Protein AF-A0AAJ6QPL1-F1 (afdb_monomer_lite)

Foldseek 3Di:
DVVQLVLQLLLQVLVVLVVCVVVDPDPVRSVVVDDPVSSVVSSVRSVVPPDVLQVVVVCVVVVVDDPDDDDDRCVVVSDDPVSVVSCVVVVVPDVVVVVVVVVVVVPPDDDDDDDDDDDDDDDDDDDDPDDDDDDDDDLVVQLVVLVVVLVCLVPDPPDDPVNSVVSVVVSVVSVVVSVVVVVVVPDDPDPVVVVVVVPD

Organism: NCBI:txid34638

InterPro domains:
  IPR004875 DDE superfamily endonuclease domain [PF03184] (2-59)

pLDDT: mean 71.49, std 17.7, range [32.75, 95.81]

Sequence (200 aa):
MIQAFKVQYRDLMLRWLVSKMDDCRSASELANTINVLEAIRWVIHAWDKVPEQTIACCFRKCGIIGTDGGERDPTEDVFSDDLLHLCARTGVADPCFMEDVERFRSASADEPCPQSADITVDEEEDAYVENPPREPPSASEALDAVETLKLFALTSSALFSGARGALLDYEKQIQDFVIQEMLRAKRQSTLNSFFCRAQR

Radius of gyration: 24.99 Å; chains: 1; bounding box: 68×57×51 Å

Secondary structure (DSSP, 8-state):
-HHHHHHHHHHHHHHHHHHHHTT-SSHHHHHHH--HHHHHHHHHHHHHTS-HHHHHHHHHHTTSS---S----GGGGG--HHHHHHHHHTT---THHHHHHHHHHTT-S----------PPPP-------PPPPPPPPHHHHHHHHHHHHHHHHH-TTS-HHHHHHHHHHHHHHHHHHHHHHHHHTS---HHHHHGGGG-

Structure (mmCIF, N/CA/C/O backbone):
data_AF-A0AAJ6QPL1-F1
#
_entry.id   AF-A0AAJ6QPL1-F1
#
loop_
_atom_site.group_PDB
_atom_site.id
_atom_site.type_symbol
_atom_site.label_atom_id
_atom_site.label_alt_id
_atom_site.label_comp_id
_atom_site.label_asym_id
_atom_site.label_entity_id
_atom_site.label_seq_id
_atom_site.pdbx_PDB_ins_code
_atom_site.Cartn_x
_atom_site.Cartn_y
_atom_site.Cartn_z
_atom_site.occupancy
_atom_site.B_iso_or_equiv
_atom_site.auth_seq_id
_atom_site.auth_comp_id
_atom_site.auth_asym_id
_atom_site.auth_atom_id
_atom_site.pdbx_PDB_model_num
ATOM 1 N N . MET A 1 1 ? -0.158 -12.588 -8.454 1.00 77.62 1 MET A N 1
ATOM 2 C CA . MET A 1 1 ? -0.950 -13.206 -7.371 1.00 77.62 1 MET A CA 1
ATOM 3 C C . MET A 1 1 ? -0.790 -12.438 -6.066 1.00 77.62 1 MET A C 1
ATOM 5 O O . MET A 1 1 ? -1.726 -11.741 -5.710 1.00 77.62 1 MET A O 1
ATOM 9 N N . ILE A 1 2 ? 0.367 -12.481 -5.388 1.00 81.62 2 ILE A N 1
ATOM 10 C CA . ILE A 1 2 ? 0.546 -11.822 -4.073 1.00 81.62 2 ILE A CA 1
ATOM 11 C C . ILE A 1 2 ? 0.234 -10.317 -4.128 1.00 81.62 2 ILE A C 1
ATOM 13 O O . ILE A 1 2 ? -0.437 -9.796 -3.244 1.00 81.62 2 ILE A O 1
ATOM 17 N N . GLN A 1 3 ? 0.681 -9.618 -5.173 1.00 77.50 3 GLN A N 1
ATOM 18 C CA . GLN A 1 3 ? 0.406 -8.186 -5.329 1.00 77.50 3 GLN A CA 1
ATOM 19 C C . GLN A 1 3 ? -1.077 -7.894 -5.578 1.00 77.50 3 GLN A C 1
ATOM 21 O O . GLN A 1 3 ? -1.643 -7.067 -4.873 1.00 77.50 3 GLN A O 1
ATOM 26 N N . ALA A 1 4 ? -1.727 -8.616 -6.497 1.00 81.69 4 ALA A N 1
ATOM 27 C CA . ALA A 1 4 ? -3.165 -8.470 -6.742 1.00 81.69 4 ALA A CA 1
ATOM 28 C C . ALA A 1 4 ? -3.986 -8.688 -5.461 1.00 81.69 4 ALA A C 1
ATOM 30 O O . ALA A 1 4 ? -4.853 -7.884 -5.141 1.00 81.69 4 ALA A O 1
ATOM 31 N N . PHE A 1 5 ? -3.639 -9.706 -4.668 1.00 88.00 5 PHE A N 1
ATOM 32 C CA . PHE A 1 5 ? -4.241 -9.923 -3.354 1.00 88.00 5 PHE A CA 1
ATOM 33 C C . PHE A 1 5 ? -4.022 -8.733 -2.405 1.00 88.00 5 PHE A C 1
ATOM 35 O O . PHE A 1 5 ? -4.977 -8.226 -1.819 1.00 88.00 5 PHE A O 1
ATOM 42 N N . LYS A 1 6 ? -2.774 -8.252 -2.267 1.00 85.44 6 LYS A N 1
ATOM 43 C CA . LYS A 1 6 ? -2.437 -7.103 -1.407 1.00 85.44 6 LYS A CA 1
ATOM 44 C C . LYS A 1 6 ? -3.225 -5.848 -1.792 1.00 85.44 6 LYS A C 1
ATOM 46 O O . LYS A 1 6 ? -3.664 -5.121 -0.904 1.00 85.44 6 LYS A O 1
ATOM 51 N N . VAL A 1 7 ? -3.386 -5.594 -3.091 1.00 85.19 7 VAL A N 1
ATOM 52 C CA . VAL A 1 7 ? -4.153 -4.457 -3.621 1.00 85.19 7 VAL A CA 1
ATOM 53 C C . VAL A 1 7 ? -5.619 -4.570 -3.204 1.00 85.19 7 VAL A C 1
ATOM 55 O O . VAL A 1 7 ? -6.135 -3.651 -2.574 1.00 85.19 7 VAL A O 1
ATOM 58 N N . GLN A 1 8 ? -6.255 -5.720 -3.449 1.00 87.06 8 GLN A N 1
ATOM 59 C CA . GLN A 1 8 ? -7.659 -5.946 -3.084 1.00 87.06 8 GLN A CA 1
ATOM 60 C C . GLN A 1 8 ? -7.896 -5.861 -1.569 1.00 87.06 8 GLN A C 1
ATOM 62 O O . GLN A 1 8 ? -8.870 -5.261 -1.118 1.00 87.06 8 GLN A O 1
ATOM 67 N N . TYR A 1 9 ? -6.983 -6.410 -0.765 1.00 91.69 9 TYR A N 1
ATOM 68 C CA . TYR A 1 9 ? -7.060 -6.334 0.694 1.00 91.69 9 TYR A CA 1
ATOM 69 C C . TYR A 1 9 ? -6.998 -4.887 1.195 1.00 91.69 9 TYR A C 1
ATOM 71 O O . TYR A 1 9 ? -7.812 -4.469 2.019 1.00 91.69 9 TYR A O 1
ATOM 79 N N . ARG A 1 10 ? -6.040 -4.106 0.685 1.00 86.75 10 ARG A N 1
ATOM 80 C CA . ARG A 1 10 ? -5.861 -2.703 1.081 1.00 86.75 10 ARG A CA 1
ATOM 81 C C . ARG A 1 10 ? -7.042 -1.844 0.659 1.00 86.75 10 ARG A C 1
ATOM 83 O O . ARG A 1 10 ? -7.489 -1.024 1.449 1.00 86.75 10 ARG A O 1
ATOM 90 N N . ASP A 1 11 ? -7.569 -2.066 -0.536 1.00 87.06 11 ASP A N 1
ATOM 91 C CA . ASP A 1 11 ? -8.760 -1.385 -1.032 1.00 87.06 11 ASP A CA 1
ATOM 92 C C . ASP A 1 11 ? -9.972 -1.600 -0.104 1.00 87.06 11 ASP A C 1
ATOM 94 O O . ASP A 1 11 ? -10.643 -0.647 0.295 1.00 87.06 11 ASP A O 1
ATOM 98 N N . LEU A 1 12 ? -10.206 -2.837 0.347 1.00 91.19 12 LEU A N 1
ATOM 99 C CA . LEU A 1 12 ? -11.253 -3.146 1.330 1.00 91.19 12 LEU A CA 1
ATOM 100 C C . LEU A 1 12 ? -11.012 -2.459 2.681 1.00 91.19 12 LEU A C 1
ATOM 102 O O . LEU A 1 12 ? -11.921 -1.822 3.216 1.00 91.19 12 LEU A O 1
ATOM 106 N N . MET A 1 13 ? -9.789 -2.551 3.204 1.00 91.12 13 MET A N 1
ATOM 107 C CA . MET A 1 13 ? -9.403 -1.933 4.474 1.00 91.12 13 MET A CA 1
ATOM 108 C C . MET A 1 13 ? -9.583 -0.412 4.442 1.00 91.12 13 MET A C 1
ATOM 110 O O . MET A 1 13 ? -10.145 0.164 5.369 1.00 91.12 13 MET A O 1
ATOM 114 N N . LEU A 1 14 ? -9.130 0.250 3.378 1.00 88.81 14 LEU A N 1
ATOM 115 C CA . LEU A 1 14 ? -9.207 1.701 3.246 1.00 88.81 14 LEU A CA 1
ATOM 116 C C . LEU A 1 14 ? -10.650 2.181 3.079 1.00 88.81 14 LEU A C 1
ATOM 118 O O . LEU A 1 14 ? -11.028 3.184 3.682 1.00 88.81 14 LEU A O 1
ATOM 122 N N . ARG A 1 15 ? -11.490 1.461 2.320 1.00 89.44 15 ARG A N 1
ATOM 123 C CA . ARG A 1 15 ? -12.916 1.811 2.207 1.00 89.44 15 ARG A CA 1
ATOM 124 C C . ARG A 1 15 ? -13.621 1.682 3.550 1.00 89.44 15 ARG A C 1
ATOM 126 O O . ARG A 1 15 ? -14.420 2.544 3.908 1.00 89.44 15 ARG A O 1
ATOM 133 N N . TRP A 1 16 ? -13.299 0.633 4.302 1.00 90.94 16 TRP A N 1
ATOM 134 C CA . TRP A 1 16 ? -13.807 0.452 5.654 1.00 90.94 16 TRP A CA 1
ATOM 135 C C . TRP A 1 16 ? -13.347 1.580 6.584 1.00 90.94 16 TRP A C 1
ATOM 137 O O . TRP A 1 16 ? -14.169 2.163 7.288 1.00 90.94 16 TRP A O 1
ATOM 147 N N . LEU A 1 17 ? -12.062 1.947 6.520 1.00 88.88 17 LEU A N 1
ATOM 148 C CA . LEU A 1 17 ? -11.482 3.031 7.311 1.00 88.88 17 LEU A CA 1
ATOM 149 C C . LEU A 1 17 ? -12.215 4.350 7.046 1.00 88.88 17 LEU A C 1
ATOM 151 O O . LEU A 1 17 ? -12.639 5.018 7.983 1.00 88.88 17 LEU A O 1
ATOM 155 N N . VAL A 1 18 ? -12.430 4.689 5.771 1.00 87.94 18 VAL A N 1
ATOM 156 C CA . VAL A 1 18 ? -13.167 5.896 5.372 1.00 87.94 18 VAL A CA 1
ATOM 157 C C . VAL A 1 18 ? -14.619 5.847 5.839 1.00 87.94 18 VAL A C 1
ATOM 159 O O . VAL A 1 18 ? -15.114 6.849 6.340 1.00 87.94 18 VAL A O 1
ATOM 162 N N . SER A 1 19 ? -15.286 4.694 5.750 1.00 89.31 19 SER A N 1
ATOM 163 C CA . SER A 1 19 ? -16.662 4.532 6.241 1.00 89.31 19 SER A CA 1
ATOM 164 C C . SER A 1 19 ? -16.794 4.683 7.759 1.00 89.31 19 SER A C 1
ATOM 166 O O . SER A 1 19 ? -17.899 4.922 8.238 1.00 89.31 19 SER A O 1
ATOM 168 N N . LYS A 1 20 ? -15.712 4.479 8.515 1.00 87.44 20 LYS A N 1
ATOM 169 C CA . LYS A 1 20 ? -15.688 4.541 9.984 1.00 87.44 20 LYS A CA 1
ATOM 170 C C . LYS A 1 20 ? -15.066 5.825 10.526 1.00 87.44 20 LYS A C 1
ATOM 172 O O . LYS A 1 20 ? -15.141 6.082 11.725 1.00 87.44 20 LYS A O 1
ATOM 177 N N . MET A 1 21 ? -14.476 6.631 9.649 1.00 87.25 21 MET A N 1
ATOM 178 C CA . MET A 1 21 ? -13.794 7.868 10.006 1.00 87.25 21 MET A CA 1
ATOM 179 C C . MET A 1 21 ? -14.748 8.901 10.613 1.00 87.25 21 MET A C 1
ATOM 181 O O . MET A 1 21 ? -14.371 9.563 11.573 1.00 87.25 21 MET A O 1
ATOM 185 N N . ASP A 1 22 ? -15.986 8.977 10.119 1.00 87.56 22 ASP A N 1
ATOM 186 C CA . ASP A 1 22 ? -17.004 9.907 10.633 1.00 87.56 22 ASP A CA 1
ATOM 187 C C . ASP A 1 22 ? -17.508 9.527 12.042 1.00 87.56 22 ASP A C 1
ATOM 189 O O . ASP A 1 22 ? -17.988 10.383 12.785 1.00 87.56 22 ASP A O 1
ATOM 193 N N . ASP A 1 23 ? -17.361 8.255 12.433 1.00 87.38 23 ASP A N 1
ATOM 194 C CA . ASP A 1 23 ? -17.806 7.726 13.729 1.00 87.38 23 ASP A CA 1
ATOM 195 C C . ASP A 1 23 ? -16.758 7.925 14.848 1.00 87.38 23 ASP A C 1
ATOM 197 O O . ASP A 1 23 ? -17.069 7.736 16.026 1.00 87.38 23 ASP A O 1
ATOM 201 N N . CYS A 1 24 ? -15.514 8.281 14.506 1.00 86.94 24 CYS A N 1
ATOM 202 C CA . CYS A 1 24 ? -14.381 8.321 15.437 1.00 86.94 24 CYS A CA 1
ATOM 203 C C . CYS A 1 24 ? -13.857 9.748 15.637 1.00 86.94 24 CYS A C 1
ATOM 205 O O . CYS A 1 24 ? -13.781 10.542 14.705 1.00 86.94 24 CYS A O 1
ATOM 207 N N . ARG A 1 25 ? -13.411 10.081 16.854 1.00 85.12 25 ARG A N 1
ATOM 208 C CA . ARG A 1 25 ? -12.881 11.423 17.166 1.00 85.12 25 ARG A CA 1
ATOM 209 C C . ARG A 1 25 ? -11.394 11.564 16.860 1.00 85.12 25 ARG A C 1
ATOM 211 O O . ARG A 1 25 ? -10.876 12.677 16.824 1.00 85.12 25 ARG A O 1
ATOM 218 N N . SER A 1 26 ? -10.687 10.446 16.692 1.00 85.62 26 SER A N 1
ATOM 219 C CA . SER A 1 26 ? -9.251 10.427 16.414 1.00 85.62 26 SER A CA 1
ATOM 220 C C . SER A 1 26 ? -8.832 9.215 15.584 1.00 85.62 26 SER A C 1
ATOM 222 O O . SER A 1 26 ? -9.471 8.164 15.622 1.00 85.62 26 SER A O 1
ATOM 224 N N . ALA A 1 27 ? -7.696 9.333 14.891 1.00 82.31 27 ALA A N 1
ATOM 225 C C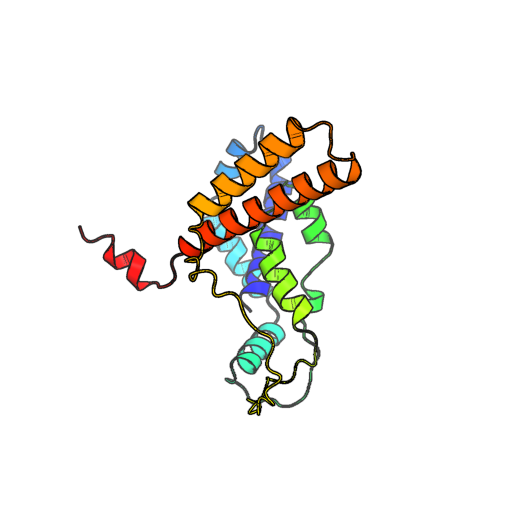A . ALA A 1 27 ? -7.104 8.228 14.135 1.00 82.31 27 ALA A CA 1
ATOM 226 C C . ALA A 1 27 ? -6.705 7.036 15.028 1.00 82.31 27 ALA A C 1
ATOM 228 O O . ALA A 1 27 ? -6.787 5.891 14.597 1.00 82.31 27 ALA A O 1
ATOM 229 N N . SER A 1 28 ? -6.305 7.294 16.280 1.00 84.94 28 SER A N 1
ATOM 230 C CA . SER A 1 28 ? -5.970 6.244 17.254 1.00 84.94 28 SER A CA 1
ATOM 231 C C . SER A 1 28 ? -7.205 5.435 17.658 1.00 84.94 28 SER A C 1
ATOM 233 O O . SER A 1 28 ? -7.174 4.207 17.671 1.00 84.94 28 SER A O 1
ATOM 235 N N . GLU A 1 29 ? -8.322 6.116 17.925 1.00 86.25 29 GLU A N 1
ATOM 236 C CA . GLU A 1 29 ? -9.607 5.467 18.204 1.00 86.25 29 GLU A CA 1
ATOM 237 C C . GLU A 1 29 ? -10.049 4.600 17.022 1.00 86.25 29 GLU A C 1
ATOM 239 O O . GLU A 1 29 ? -10.346 3.424 17.210 1.00 86.25 29 GLU A O 1
ATOM 244 N N . LEU A 1 30 ? -9.965 5.138 15.801 1.00 86.69 30 LEU A N 1
ATOM 245 C CA . LEU A 1 30 ? -10.277 4.412 14.573 1.00 86.69 30 LEU A CA 1
ATOM 246 C C . LEU A 1 30 ? -9.387 3.174 14.382 1.00 86.69 30 LEU A C 1
ATOM 248 O O . LEU A 1 30 ? -9.897 2.091 14.105 1.00 86.69 30 LEU A O 1
ATOM 252 N N . ALA A 1 31 ? -8.074 3.284 14.591 1.00 83.19 31 ALA A N 1
ATOM 253 C CA . ALA A 1 31 ? -7.163 2.143 14.486 1.00 83.19 31 ALA A CA 1
ATOM 254 C C . ALA A 1 31 ? -7.514 1.019 15.479 1.00 83.19 31 ALA A C 1
ATOM 256 O O . ALA A 1 31 ? -7.454 -0.157 15.124 1.00 83.19 31 ALA A O 1
ATOM 257 N N . ASN A 1 32 ? -7.956 1.371 16.689 1.00 85.81 32 ASN A N 1
ATOM 258 C CA . ASN A 1 32 ? -8.363 0.406 17.714 1.00 85.81 32 ASN A CA 1
ATOM 259 C C . ASN A 1 32 ? -9.704 -0.287 17.414 1.00 85.81 32 ASN A C 1
ATOM 261 O O . ASN A 1 32 ? -10.015 -1.303 18.034 1.00 85.81 32 ASN A O 1
ATOM 265 N N . THR A 1 33 ? -10.502 0.229 16.473 1.00 87.81 33 THR A N 1
ATOM 266 C CA . THR A 1 33 ? -11.743 -0.439 16.041 1.00 87.81 33 THR A CA 1
ATOM 267 C C . THR A 1 33 ? -11.496 -1.606 15.084 1.00 87.81 33 THR A C 1
ATOM 269 O O . THR A 1 33 ? -12.361 -2.476 14.941 1.00 87.81 33 THR A O 1
ATOM 272 N N . ILE A 1 34 ? -10.317 -1.662 14.452 1.00 88.75 34 ILE A N 1
ATOM 273 C CA . ILE A 1 34 ? -9.935 -2.768 13.575 1.00 88.75 34 ILE A CA 1
ATOM 274 C C . ILE A 1 34 ? -9.683 -4.001 14.438 1.00 88.75 34 ILE A C 1
ATOM 276 O O . ILE A 1 34 ? -8.781 -4.034 15.272 1.00 88.75 34 ILE A O 1
ATOM 280 N N . ASN A 1 35 ? -10.473 -5.044 14.209 1.00 91.19 35 ASN A N 1
ATOM 281 C CA . ASN A 1 35 ? -10.335 -6.316 14.904 1.00 91.19 35 ASN A CA 1
ATOM 282 C C . ASN A 1 35 ? -9.922 -7.436 13.935 1.00 91.19 35 ASN A C 1
ATOM 284 O O . ASN A 1 35 ? -10.007 -7.308 12.712 1.00 91.19 35 ASN A O 1
ATOM 288 N N . VAL A 1 36 ? -9.483 -8.565 14.497 1.00 93.38 36 VAL A N 1
ATOM 289 C CA . VAL A 1 36 ? -9.014 -9.725 13.719 1.00 93.38 36 VAL A CA 1
ATOM 290 C C . VAL A 1 36 ? -10.118 -10.304 12.827 1.00 93.38 36 VAL A C 1
ATOM 292 O O . VAL A 1 36 ? -9.830 -10.780 11.732 1.00 93.38 36 VAL A O 1
ATOM 295 N N . LEU A 1 37 ? -11.383 -10.244 13.256 1.00 93.88 37 LEU A N 1
ATOM 296 C CA . LEU A 1 37 ? -12.509 -10.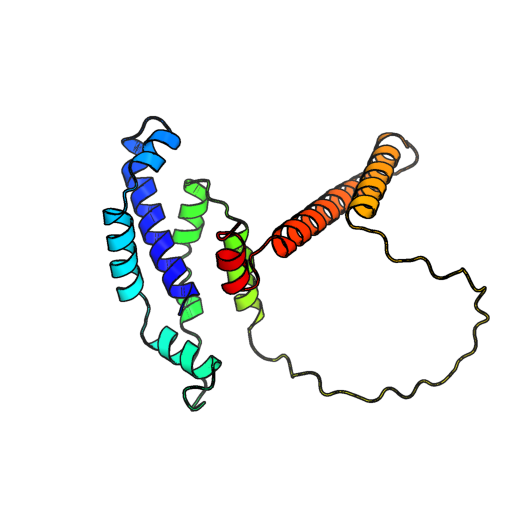740 12.465 1.00 93.88 37 LEU A CA 1
ATOM 297 C C . LEU A 1 37 ? -12.691 -9.924 11.176 1.00 93.88 37 LEU A C 1
ATOM 299 O O . LEU A 1 37 ? -12.878 -10.516 10.115 1.00 93.88 37 LEU A O 1
ATOM 303 N N . GLU A 1 38 ? -12.590 -8.597 11.247 1.00 92.06 38 GLU A N 1
ATOM 304 C CA . GLU A 1 38 ? -12.620 -7.724 10.067 1.00 92.06 38 GLU A CA 1
ATOM 305 C C . GLU A 1 38 ? -11.442 -8.016 9.133 1.00 92.06 38 GLU A C 1
ATOM 307 O O . GLU A 1 38 ? -11.645 -8.210 7.935 1.00 92.06 38 GLU A O 1
ATOM 312 N N . ALA A 1 39 ? -10.233 -8.182 9.677 1.00 92.56 39 ALA A N 1
ATOM 313 C CA . ALA A 1 39 ? -9.066 -8.547 8.877 1.00 92.56 39 ALA A CA 1
ATOM 314 C C . ALA A 1 39 ? -9.254 -9.889 8.143 1.00 92.56 39 ALA A C 1
ATOM 316 O O . ALA A 1 39 ? -8.991 -9.979 6.945 1.00 92.56 39 ALA A O 1
ATOM 317 N N . ILE A 1 40 ? -9.769 -10.925 8.819 1.00 95.81 40 ILE A N 1
ATOM 318 C CA . ILE A 1 40 ? -10.064 -12.229 8.197 1.00 95.81 40 ILE A CA 1
ATOM 319 C C . ILE A 1 40 ? -11.122 -12.082 7.098 1.00 95.81 40 ILE A C 1
ATOM 321 O O . ILE A 1 40 ? -10.972 -12.655 6.018 1.00 95.81 40 ILE A O 1
ATOM 325 N N . ARG A 1 41 ? -12.177 -11.294 7.340 1.00 94.88 41 ARG A N 1
ATOM 326 C CA . ARG A 1 41 ? -13.198 -11.014 6.322 1.00 94.88 41 ARG A CA 1
ATOM 327 C C . ARG A 1 41 ? -12.573 -10.367 5.092 1.00 94.88 41 ARG A C 1
ATOM 329 O O . ARG A 1 41 ? -12.871 -10.808 3.984 1.00 94.88 41 ARG A O 1
ATOM 336 N N . TRP A 1 42 ? -11.683 -9.390 5.263 1.00 95.19 42 TRP A N 1
ATOM 337 C CA . TRP A 1 42 ? -10.981 -8.765 4.142 1.00 95.19 42 TRP A CA 1
ATOM 338 C C . TRP A 1 42 ? -10.078 -9.744 3.400 1.00 95.19 42 TRP A C 1
ATOM 340 O O . TRP A 1 42 ? -10.042 -9.685 2.180 1.00 95.19 42 TRP A O 1
ATOM 350 N N . VAL A 1 43 ? -9.397 -10.668 4.088 1.00 94.81 43 VAL A N 1
ATOM 351 C CA . VAL A 1 43 ? -8.597 -11.719 3.430 1.00 94.81 43 VAL A CA 1
ATOM 352 C C . VAL A 1 43 ? -9.466 -12.562 2.500 1.00 94.81 43 VAL A C 1
ATOM 354 O O . VAL A 1 43 ? -9.108 -12.736 1.338 1.00 94.81 43 VAL A O 1
ATOM 357 N N . ILE A 1 44 ? -10.613 -13.045 2.983 1.00 95.56 44 ILE A N 1
ATOM 358 C CA . ILE A 1 44 ? -11.526 -13.877 2.185 1.00 95.56 44 ILE A CA 1
ATOM 359 C C . ILE A 1 44 ? -12.021 -13.095 0.962 1.00 95.56 44 ILE A C 1
ATOM 361 O O . ILE A 1 44 ? -11.852 -13.536 -0.169 1.00 95.56 44 ILE A O 1
ATOM 365 N N . HIS A 1 45 ? -12.538 -11.882 1.177 1.00 93.94 45 HIS A N 1
ATOM 366 C CA . HIS A 1 45 ? -13.077 -11.059 0.092 1.00 93.94 45 HIS A CA 1
ATOM 367 C C . HIS A 1 45 ? -12.001 -10.601 -0.899 1.00 93.94 45 HIS A C 1
ATOM 369 O O . HIS A 1 45 ? -12.277 -10.455 -2.087 1.00 93.94 45 HIS A O 1
ATOM 375 N N . ALA A 1 46 ? -10.781 -10.339 -0.430 1.00 93.00 46 ALA A N 1
ATOM 376 C CA . ALA A 1 46 ? -9.668 -9.979 -1.294 1.00 93.00 46 ALA A CA 1
ATOM 377 C C . ALA A 1 46 ? -9.249 -11.157 -2.170 1.00 93.00 46 ALA A C 1
ATOM 379 O O . ALA A 1 46 ? -8.956 -10.951 -3.344 1.00 93.00 46 ALA A O 1
ATOM 380 N N . TRP A 1 47 ? -9.239 -12.371 -1.612 1.00 93.00 47 TRP A N 1
ATOM 381 C CA . TRP A 1 47 ? -8.906 -13.589 -2.342 1.00 93.00 47 TRP A CA 1
ATOM 382 C C . TRP A 1 47 ? -9.919 -13.887 -3.449 1.00 93.00 47 TRP A C 1
ATOM 384 O O . TRP A 1 47 ? -9.508 -14.108 -4.584 1.00 93.00 47 TRP A O 1
ATOM 394 N N . ASP A 1 48 ? -11.219 -13.776 -3.159 1.00 93.06 48 ASP A N 1
ATOM 395 C CA . ASP A 1 48 ? -12.290 -13.982 -4.149 1.00 93.06 48 ASP A CA 1
ATOM 396 C C . ASP A 1 48 ? -12.226 -12.985 -5.318 1.00 93.06 48 ASP A C 1
ATOM 398 O O . ASP A 1 48 ? -12.701 -13.262 -6.418 1.00 93.06 48 ASP A O 1
ATOM 402 N N . LYS A 1 49 ? -11.620 -11.813 -5.097 1.00 87.31 49 LYS A N 1
ATOM 403 C CA . LYS A 1 49 ? -11.413 -10.787 -6.126 1.00 87.31 49 LYS A CA 1
ATOM 404 C C . LYS A 1 49 ? -10.130 -10.963 -6.937 1.00 87.31 49 LYS A C 1
ATOM 406 O O . LYS A 1 49 ? -9.916 -10.198 -7.877 1.00 87.31 49 LYS A O 1
ATOM 411 N N . VAL A 1 50 ? -9.253 -11.911 -6.597 1.00 87.06 50 VAL A N 1
ATOM 412 C CA . VAL A 1 50 ? -8.058 -12.187 -7.405 1.00 87.06 50 VAL A CA 1
ATOM 413 C C . VAL A 1 50 ? -8.484 -12.987 -8.639 1.00 87.06 50 VAL A C 1
ATOM 415 O O . VAL A 1 50 ? -8.938 -14.120 -8.490 1.00 87.06 50 VAL A O 1
ATOM 418 N N . PRO A 1 51 ? -8.315 -12.460 -9.865 1.00 83.88 51 PRO A N 1
ATOM 419 C CA . PRO A 1 51 ? -8.745 -13.181 -11.053 1.00 83.88 51 PRO A CA 1
ATOM 420 C C . PRO A 1 51 ? -7.860 -14.407 -11.293 1.00 83.88 51 PRO A C 1
ATOM 422 O O . PRO A 1 51 ? -6.636 -14.353 -11.138 1.00 83.88 51 PRO A O 1
ATOM 425 N N . GLU A 1 52 ? -8.469 -15.503 -11.747 1.00 85.44 52 GLU A N 1
ATOM 426 C CA . GLU A 1 52 ? -7.772 -16.763 -12.045 1.00 85.44 52 GLU A CA 1
ATOM 427 C C . GLU A 1 52 ? -6.634 -16.569 -13.058 1.00 85.44 52 GLU A C 1
ATOM 429 O O . GLU A 1 52 ? -5.568 -17.171 -12.939 1.00 85.44 52 GLU A O 1
ATOM 434 N N . GLN A 1 53 ? -6.795 -15.639 -14.002 1.00 80.81 53 GLN A N 1
ATOM 435 C CA . GLN A 1 53 ? -5.743 -15.279 -14.953 1.00 80.81 53 GLN A CA 1
ATOM 436 C C . GLN A 1 53 ? -4.483 -14.730 -14.262 1.00 80.81 53 GLN A C 1
ATOM 438 O O . GLN A 1 53 ? -3.372 -15.036 -14.681 1.00 80.81 53 GLN A O 1
ATOM 443 N N . THR A 1 54 ? -4.612 -13.989 -13.152 1.00 82.88 54 THR A N 1
ATOM 444 C CA . THR A 1 54 ? -3.450 -13.536 -12.362 1.00 82.88 54 THR A CA 1
ATOM 445 C C . THR A 1 54 ? -2.725 -14.706 -11.691 1.00 82.88 54 THR A C 1
ATOM 447 O O . THR A 1 54 ? -1.510 -14.652 -11.477 1.00 82.88 54 THR A O 1
ATOM 450 N N . ILE A 1 55 ? -3.457 -15.765 -11.340 1.00 83.44 55 ILE A N 1
ATOM 451 C CA . ILE A 1 55 ? -2.894 -17.000 -10.788 1.00 83.44 55 ILE A CA 1
ATOM 452 C C . ILE A 1 55 ? -2.125 -17.743 -11.884 1.00 83.44 55 ILE A C 1
ATOM 454 O O . ILE A 1 55 ? -0.951 -18.066 -11.694 1.00 83.44 55 ILE A O 1
ATOM 458 N N . ALA A 1 56 ? -2.746 -17.919 -13.052 1.00 82.81 56 ALA A N 1
ATOM 459 C CA . ALA A 1 56 ? -2.135 -18.554 -14.215 1.00 82.81 56 ALA A CA 1
ATOM 460 C C . ALA A 1 56 ? -0.879 -17.803 -14.692 1.00 82.81 56 ALA A C 1
ATOM 462 O O . ALA A 1 56 ? 0.168 -18.420 -14.883 1.00 82.81 56 ALA A O 1
ATOM 463 N N . CYS A 1 57 ? -0.935 -16.470 -14.792 1.00 80.44 57 CYS A N 1
ATOM 464 C CA . CYS A 1 57 ? 0.219 -15.634 -15.128 1.00 80.44 57 CYS A CA 1
ATOM 465 C C . CYS A 1 57 ? 1.366 -15.803 -14.128 1.00 80.44 57 CYS A C 1
ATOM 467 O O . CYS A 1 57 ? 2.522 -15.877 -14.538 1.00 80.44 57 CYS A O 1
ATOM 469 N N . CYS A 1 58 ? 1.080 -15.903 -12.826 1.00 81.38 58 CYS A N 1
ATOM 470 C CA . CYS A 1 58 ? 2.124 -16.169 -11.837 1.00 81.38 58 CYS A CA 1
ATOM 471 C C . CYS A 1 58 ? 2.749 -17.550 -12.005 1.00 81.38 58 CYS A C 1
ATOM 473 O O . CYS A 1 58 ? 3.971 -17.649 -12.009 1.00 81.38 58 CYS A O 1
ATOM 475 N N . PHE A 1 59 ? 1.943 -18.596 -12.191 1.00 84.62 59 PHE A N 1
ATOM 476 C CA . PHE A 1 59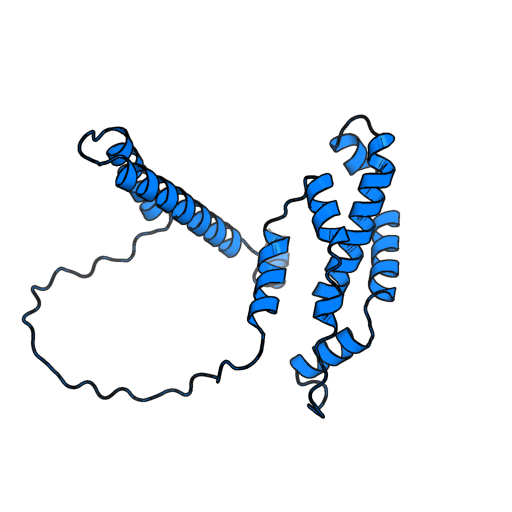 ? 2.475 -19.935 -12.439 1.00 84.62 59 PHE A CA 1
ATOM 477 C C . PHE A 1 59 ? 3.313 -19.995 -13.721 1.00 84.62 59 PHE A C 1
ATOM 479 O O . PHE A 1 59 ? 4.379 -20.608 -13.716 1.00 84.62 59 PHE A O 1
ATOM 486 N N . ARG A 1 60 ? 2.897 -19.294 -14.781 1.00 83.56 60 ARG A N 1
ATOM 487 C CA . ARG A 1 60 ? 3.662 -19.161 -16.028 1.00 83.56 60 ARG A CA 1
ATOM 488 C C . ARG A 1 60 ? 4.991 -18.433 -15.810 1.00 83.56 60 ARG A C 1
ATOM 490 O O . ARG A 1 60 ? 6.029 -18.942 -16.211 1.00 83.56 60 ARG A O 1
ATOM 497 N N . LYS A 1 61 ? 4.985 -17.285 -15.117 1.00 79.56 61 LYS A N 1
ATOM 498 C CA . LYS A 1 61 ? 6.211 -16.532 -14.772 1.00 79.56 61 LYS A CA 1
ATOM 499 C C . LYS A 1 61 ? 7.177 -17.356 -13.911 1.00 79.56 61 LYS A C 1
ATOM 501 O O . LYS A 1 61 ? 8.384 -17.189 -14.022 1.00 79.56 61 LYS A O 1
ATOM 506 N N . CYS A 1 62 ? 6.659 -18.261 -13.083 1.00 81.38 62 CYS A N 1
ATOM 507 C CA . CYS A 1 62 ? 7.464 -19.196 -12.295 1.00 81.38 62 CYS A CA 1
ATOM 508 C C . CYS A 1 62 ? 7.901 -20.455 -13.069 1.00 81.38 62 CYS A C 1
ATOM 510 O O . CYS A 1 62 ? 8.530 -21.324 -12.472 1.00 81.38 62 CYS A O 1
ATOM 512 N N . GLY A 1 63 ? 7.555 -20.590 -14.355 1.00 81.44 63 GLY A N 1
ATOM 513 C CA . GLY A 1 63 ? 7.888 -21.761 -15.174 1.00 81.44 63 GLY A CA 1
ATOM 514 C C . GLY A 1 63 ? 7.140 -23.042 -14.787 1.00 81.44 63 GLY A C 1
ATOM 515 O O . GLY A 1 63 ? 7.553 -24.130 -15.171 1.00 81.44 63 GLY A O 1
ATOM 516 N N . ILE A 1 64 ? 6.055 -22.931 -14.013 1.00 82.06 64 ILE A N 1
ATOM 517 C CA . ILE A 1 64 ? 5.250 -24.071 -13.539 1.00 82.06 64 ILE A CA 1
ATOM 518 C C . ILE A 1 64 ? 4.265 -24.539 -14.625 1.00 82.06 64 ILE A C 1
ATOM 520 O O . ILE A 1 64 ? 3.915 -25.715 -14.677 1.00 82.06 64 ILE A O 1
ATOM 524 N N . ILE A 1 65 ? 3.833 -23.633 -15.508 1.00 77.62 65 ILE A N 1
ATOM 525 C CA . ILE A 1 65 ? 2.973 -23.921 -16.667 1.00 77.62 65 ILE A CA 1
ATOM 526 C C . ILE A 1 65 ? 3.733 -23.515 -17.936 1.00 77.62 65 ILE A C 1
ATOM 528 O O . ILE A 1 65 ? 4.370 -22.460 -17.950 1.00 77.62 65 ILE A O 1
ATOM 532 N N . GLY A 1 66 ? 3.666 -24.345 -18.985 1.00 67.81 66 GLY A N 1
ATOM 533 C CA . GLY A 1 66 ? 4.281 -24.074 -20.290 1.00 67.81 66 GLY A CA 1
ATOM 534 C C . GLY A 1 66 ? 3.835 -22.735 -20.889 1.00 67.81 66 GLY A C 1
ATOM 535 O O . GLY A 1 66 ? 2.689 -22.307 -20.727 1.00 67.81 66 GLY A O 1
ATOM 536 N N . THR A 1 67 ? 4.766 -22.030 -21.531 1.00 58.25 67 THR A N 1
ATOM 537 C CA . THR A 1 67 ? 4.528 -20.730 -22.171 1.00 58.25 67 THR A CA 1
ATOM 538 C C . THR A 1 67 ? 3.867 -20.910 -23.530 1.00 58.25 67 THR A C 1
ATOM 540 O O . THR A 1 67 ? 4.522 -20.811 -24.565 1.00 58.25 67 THR A O 1
ATOM 543 N N . ASP A 1 68 ? 2.560 -21.132 -23.523 1.00 54.31 68 ASP A N 1
ATOM 544 C CA . ASP A 1 68 ? 1.773 -21.190 -24.749 1.00 54.31 68 ASP A CA 1
ATOM 545 C C . ASP A 1 68 ? 1.064 -19.840 -24.934 1.00 54.31 68 ASP A C 1
ATOM 547 O O . ASP A 1 68 ? 0.056 -19.568 -24.289 1.00 54.31 68 ASP A O 1
ATOM 551 N N . GLY A 1 69 ? 1.621 -18.987 -25.800 1.00 52.75 69 GLY A N 1
ATOM 552 C CA . GLY A 1 69 ? 0.942 -17.813 -26.366 1.00 52.75 69 GLY A CA 1
ATOM 553 C C . GLY A 1 69 ? 0.866 -16.568 -25.472 1.00 52.75 69 GLY A C 1
ATOM 554 O O . GLY A 1 69 ? 0.408 -16.605 -24.334 1.00 52.75 69 GLY A O 1
ATOM 555 N N . GLY A 1 70 ? 1.315 -15.432 -26.015 1.00 56.16 70 GLY A N 1
ATOM 556 C CA . GLY A 1 70 ? 1.280 -14.130 -25.353 1.00 56.16 70 GLY A CA 1
ATOM 557 C C . GLY A 1 70 ? -0.146 -13.626 -25.139 1.00 56.16 70 GLY A C 1
ATOM 558 O O . GLY A 1 70 ? -0.785 -13.142 -26.068 1.00 56.16 70 GLY A O 1
ATOM 559 N N . GLU A 1 71 ? -0.616 -13.697 -23.899 1.00 55.59 71 GLU A N 1
ATOM 560 C CA . GLU A 1 71 ? -1.787 -12.959 -23.432 1.00 55.59 71 GLU A CA 1
ATOM 561 C C . GLU A 1 71 ? -1.350 -11.779 -22.562 1.00 55.59 71 GLU A C 1
ATOM 563 O O . GLU A 1 71 ? -0.437 -11.883 -21.739 1.00 55.59 71 GLU A O 1
ATOM 568 N N . ARG A 1 72 ? -2.022 -10.646 -22.785 1.00 55.81 72 ARG A N 1
ATOM 569 C CA . ARG A 1 72 ? -1.855 -9.372 -22.079 1.00 55.81 72 ARG A CA 1
ATOM 570 C C . ARG A 1 72 ? -1.990 -9.574 -20.566 1.00 55.81 72 ARG A C 1
ATOM 572 O O . ARG A 1 72 ? -2.915 -10.253 -20.129 1.00 55.81 72 ARG A O 1
ATOM 579 N N . ASP A 1 73 ? -1.085 -8.988 -19.780 1.00 54.09 73 ASP A N 1
ATOM 580 C CA . ASP A 1 73 ? -1.075 -9.146 -18.321 1.00 54.09 73 ASP A CA 1
ATOM 581 C C . ASP A 1 73 ? -2.308 -8.457 -17.696 1.00 54.09 73 ASP A C 1
ATOM 583 O O . ASP A 1 73 ? -2.398 -7.227 -17.737 1.00 54.09 73 ASP A O 1
ATOM 587 N N . PRO A 1 74 ? -3.263 -9.198 -17.097 1.00 53.69 74 PRO A N 1
ATOM 588 C CA . PRO A 1 74 ? -4.477 -8.617 -16.516 1.00 53.69 74 PRO A CA 1
ATOM 589 C C . PRO A 1 74 ? -4.191 -7.724 -15.304 1.00 53.69 74 PRO A C 1
ATOM 591 O O . PRO A 1 74 ? -5.090 -7.058 -14.799 1.00 53.69 74 PRO A O 1
ATOM 594 N N . THR A 1 75 ? -2.957 -7.730 -14.785 1.00 51.53 75 THR A N 1
ATOM 595 C CA . THR A 1 75 ? -2.577 -6.923 -13.623 1.00 51.53 75 THR A CA 1
ATOM 596 C C . THR A 1 75 ? -2.559 -5.424 -13.901 1.00 51.53 75 THR A C 1
ATOM 598 O O . THR A 1 75 ? -2.614 -4.659 -12.941 1.00 51.53 75 THR A O 1
ATOM 601 N N . GLU A 1 76 ? -2.503 -4.993 -15.167 1.00 50.22 76 GLU A N 1
ATOM 602 C CA . GLU A 1 76 ? -2.592 -3.565 -15.503 1.00 50.22 76 GLU A CA 1
ATOM 603 C C . GLU A 1 76 ? -3.971 -2.972 -15.170 1.00 50.22 76 GLU A C 1
ATOM 605 O O . GLU A 1 76 ? -4.043 -1.831 -14.722 1.00 50.22 76 GLU A O 1
ATOM 610 N N . ASP A 1 77 ? -5.043 -3.767 -15.259 1.00 51.44 77 ASP A N 1
ATOM 611 C CA . ASP A 1 77 ? -6.418 -3.323 -14.974 1.00 51.44 77 ASP A CA 1
ATOM 612 C C . ASP A 1 77 ? -6.794 -3.395 -13.477 1.00 51.44 77 ASP A C 1
ATOM 614 O O . ASP A 1 77 ? -7.873 -2.963 -13.074 1.00 51.44 77 ASP A O 1
ATOM 618 N N . VAL A 1 78 ? -5.925 -3.941 -12.614 1.00 52.25 78 VAL A N 1
ATOM 619 C CA . VAL A 1 78 ? -6.216 -4.102 -11.170 1.00 52.25 78 VAL A CA 1
ATOM 620 C C . VAL A 1 78 ? -5.974 -2.803 -10.386 1.00 52.25 78 VAL A C 1
ATOM 622 O O . VAL A 1 78 ? -6.482 -2.638 -9.274 1.00 52.25 78 VAL A O 1
ATOM 625 N N . PHE A 1 79 ? -5.229 -1.857 -10.958 1.00 55.56 79 PHE A N 1
ATOM 626 C CA . PHE A 1 79 ? -4.984 -0.551 -10.355 1.00 55.56 79 PHE A CA 1
ATOM 627 C C . PHE A 1 79 ? -6.097 0.427 -10.734 1.00 55.56 79 PHE A C 1
ATOM 629 O O . PHE A 1 79 ? -5.975 1.181 -11.694 1.00 55.56 79 PHE A O 1
ATOM 636 N N . SER A 1 80 ? -7.185 0.428 -9.960 1.00 61.47 80 SER A N 1
ATOM 637 C CA . SER A 1 80 ? -8.190 1.487 -10.084 1.00 61.47 80 SER A CA 1
ATOM 638 C C . SER A 1 80 ? -7.619 2.808 -9.560 1.00 61.47 80 SER A C 1
ATOM 640 O O . SER A 1 80 ? -7.082 2.854 -8.448 1.00 61.47 80 SER A O 1
ATOM 642 N N . ASP A 1 81 ? -7.783 3.880 -10.338 1.00 65.38 81 ASP A N 1
ATOM 643 C CA . ASP A 1 81 ? -7.526 5.276 -9.943 1.00 65.38 81 ASP A CA 1
ATOM 644 C C . ASP A 1 81 ? -8.187 5.618 -8.588 1.00 65.38 81 ASP A C 1
ATOM 646 O O . ASP A 1 81 ? -7.644 6.355 -7.760 1.00 65.38 81 ASP A O 1
ATOM 650 N N . ASP A 1 82 ? -9.301 4.945 -8.283 1.00 67.81 82 ASP A N 1
ATOM 651 C CA . ASP A 1 82 ? -10.019 5.051 -7.015 1.00 67.81 82 ASP A CA 1
ATOM 652 C C . ASP A 1 82 ? -9.159 4.698 -5.796 1.00 67.81 82 ASP A C 1
ATOM 654 O O . ASP A 1 82 ? -9.285 5.335 -4.748 1.00 67.81 82 ASP A O 1
ATOM 658 N N . LEU A 1 83 ? -8.286 3.689 -5.902 1.00 70.12 83 LEU A N 1
ATOM 659 C CA . LEU A 1 83 ? -7.446 3.256 -4.783 1.00 70.12 83 LEU A CA 1
ATOM 660 C C . LEU A 1 83 ? -6.374 4.301 -4.472 1.00 70.12 83 LEU A C 1
ATOM 662 O O . LEU A 1 83 ? -6.095 4.574 -3.305 1.00 70.12 83 LEU A O 1
ATOM 666 N N . LEU A 1 84 ? -5.803 4.911 -5.512 1.00 70.94 84 LEU A N 1
ATOM 667 C CA . LEU A 1 84 ? -4.813 5.973 -5.366 1.00 70.94 84 LEU A CA 1
ATOM 668 C C . LEU A 1 84 ? -5.436 7.204 -4.694 1.00 70.94 84 LEU A C 1
ATOM 670 O O . LEU A 1 84 ? -4.874 7.751 -3.742 1.00 70.94 84 LEU A O 1
ATOM 674 N N . HIS A 1 85 ? -6.640 7.583 -5.126 1.00 76.69 85 HIS A N 1
ATOM 675 C CA . HIS A 1 85 ? -7.410 8.661 -4.513 1.00 76.69 85 HIS A CA 1
ATOM 676 C C . HIS A 1 85 ? -7.777 8.363 -3.048 1.00 76.69 85 HIS A C 1
ATOM 678 O O . HIS A 1 85 ? -7.760 9.253 -2.192 1.00 76.69 85 HIS A O 1
ATOM 684 N N . LEU A 1 86 ? -8.068 7.100 -2.728 1.00 74.75 86 LEU A N 1
ATOM 685 C CA . LEU A 1 86 ? -8.386 6.672 -1.372 1.00 74.75 86 LEU A CA 1
ATOM 686 C C . LEU A 1 86 ? -7.166 6.744 -0.444 1.00 74.75 86 LEU A C 1
ATOM 688 O O . LEU A 1 86 ? -7.280 7.306 0.642 1.00 74.75 86 LEU A O 1
ATOM 692 N N . CYS A 1 87 ? -5.997 6.275 -0.896 1.00 74.06 87 CYS A N 1
ATOM 693 C CA . CYS A 1 87 ? -4.730 6.404 -0.166 1.00 74.06 87 CYS A CA 1
ATOM 694 C C . CYS A 1 87 ? -4.396 7.871 0.153 1.00 74.06 87 CYS A C 1
ATOM 696 O O . CYS A 1 87 ? -3.974 8.184 1.270 1.00 74.06 87 CYS A O 1
ATOM 698 N N . ALA A 1 88 ? -4.627 8.777 -0.807 1.00 76.19 88 ALA A N 1
ATOM 699 C CA . ALA A 1 88 ? -4.426 10.212 -0.619 1.00 76.19 88 ALA A CA 1
ATOM 700 C C . ALA A 1 88 ? -5.372 10.792 0.447 1.00 76.19 88 ALA A C 1
ATOM 702 O O . ALA A 1 88 ? -4.937 11.537 1.323 1.00 76.19 88 ALA A O 1
ATOM 703 N N . ARG A 1 89 ? -6.655 10.406 0.424 1.00 73.00 89 ARG A N 1
ATOM 704 C CA . ARG A 1 89 ? -7.658 10.854 1.407 1.00 73.00 89 ARG A CA 1
ATOM 705 C C . ARG A 1 89 ? -7.413 10.335 2.818 1.00 73.00 89 ARG A C 1
ATOM 707 O O . ARG A 1 89 ? -7.760 11.023 3.772 1.00 73.00 89 ARG A O 1
ATOM 714 N N . THR A 1 90 ? -6.848 9.141 2.967 1.00 68.06 90 THR A N 1
ATOM 715 C CA . THR A 1 90 ? -6.566 8.554 4.284 1.00 68.06 90 THR A CA 1
ATOM 716 C C . THR A 1 90 ? -5.203 8.960 4.845 1.00 68.06 90 THR A C 1
ATOM 718 O O . THR A 1 90 ? -4.878 8.572 5.963 1.00 68.06 90 THR A O 1
ATOM 721 N N . GLY A 1 91 ? -4.382 9.700 4.087 1.00 67.00 91 GLY A N 1
ATOM 722 C CA . GLY A 1 91 ? -3.019 10.064 4.490 1.00 67.00 91 GLY A CA 1
ATOM 723 C C . GLY A 1 91 ? -2.069 8.864 4.606 1.00 67.00 91 GLY A C 1
ATOM 724 O O . GLY A 1 91 ? -1.005 8.973 5.210 1.00 67.00 91 GLY A O 1
ATOM 725 N N . VAL A 1 92 ? -2.443 7.711 4.037 1.00 65.19 92 VAL A N 1
ATOM 726 C CA . VAL A 1 92 ? -1.636 6.484 4.057 1.00 65.19 92 VAL A CA 1
ATOM 727 C C . VAL A 1 92 ? -0.755 6.487 2.810 1.00 65.19 92 VAL A C 1
ATOM 729 O O . VAL A 1 92 ? -1.011 5.781 1.838 1.00 65.19 92 VAL A O 1
ATOM 732 N N . ALA A 1 93 ? 0.276 7.331 2.819 1.00 57.09 93 ALA A N 1
ATOM 733 C CA . ALA A 1 93 ? 1.359 7.271 1.845 1.00 57.09 93 ALA A CA 1
ATOM 734 C C . ALA A 1 93 ? 2.420 6.292 2.365 1.00 57.09 93 ALA A C 1
ATOM 736 O O . ALA A 1 93 ? 3.382 6.689 3.015 1.00 57.09 93 ALA A O 1
ATOM 737 N N . ASP A 1 94 ? 2.217 4.992 2.151 1.00 57.91 94 ASP A N 1
ATOM 738 C CA . ASP A 1 94 ? 3.265 4.006 2.421 1.00 57.91 94 ASP A CA 1
ATOM 739 C C . ASP A 1 94 ? 4.266 4.020 1.245 1.00 57.91 94 ASP A C 1
ATOM 741 O O . ASP A 1 94 ? 3.863 3.703 0.126 1.00 57.91 94 ASP A O 1
ATOM 745 N N . PRO A 1 95 ? 5.556 4.361 1.432 1.00 43.75 95 PRO A N 1
ATOM 746 C CA . PRO A 1 95 ? 6.565 4.265 0.370 1.00 43.75 95 PRO A CA 1
ATOM 747 C C . PRO A 1 95 ? 6.743 2.829 -0.163 1.00 43.75 95 PRO A C 1
ATOM 749 O O . PRO A 1 95 ? 7.168 2.639 -1.300 1.00 43.75 95 PRO A O 1
ATOM 752 N N . CYS A 1 96 ? 6.317 1.813 0.596 1.00 44.81 96 CYS A N 1
ATOM 753 C CA . CYS A 1 96 ? 6.240 0.422 0.140 1.00 44.81 96 CYS A CA 1
ATOM 754 C C . CYS A 1 96 ? 5.113 0.188 -0.896 1.00 44.81 96 CYS A C 1
ATOM 756 O O . CYS A 1 96 ? 5.021 -0.887 -1.485 1.00 44.81 96 CYS A O 1
ATOM 758 N N . PHE A 1 97 ? 4.230 1.172 -1.116 1.00 50.09 97 PHE A N 1
ATOM 759 C CA . PHE A 1 97 ? 3.166 1.141 -2.124 1.00 50.09 97 PHE A CA 1
ATOM 760 C C . PHE A 1 97 ? 3.686 1.460 -3.529 1.00 50.09 97 PHE A C 1
ATOM 762 O O . PHE A 1 97 ? 3.172 0.890 -4.481 1.00 50.09 97 PHE A O 1
ATOM 769 N N . MET A 1 98 ? 4.693 2.331 -3.677 1.00 43.41 98 MET A N 1
ATOM 770 C CA . MET A 1 98 ? 5.193 2.735 -5.000 1.00 43.41 98 MET A CA 1
ATOM 771 C C . MET A 1 98 ? 6.308 1.829 -5.520 1.00 43.41 98 MET A C 1
ATOM 773 O O . MET A 1 98 ? 6.239 1.439 -6.677 1.00 43.41 98 MET A O 1
ATOM 777 N N . GLU A 1 99 ? 7.274 1.404 -4.695 1.00 46.03 99 GLU A N 1
ATOM 778 C CA . GLU A 1 99 ? 8.352 0.505 -5.161 1.00 46.03 99 GLU A CA 1
ATOM 779 C C . GLU A 1 99 ? 7.815 -0.856 -5.647 1.00 46.03 99 GLU A C 1
ATOM 781 O O . GLU A 1 99 ? 8.271 -1.382 -6.664 1.00 46.03 99 GLU A O 1
ATOM 786 N N . ASP A 1 100 ? 6.805 -1.413 -4.966 1.00 47.53 100 ASP A N 1
ATOM 787 C CA . ASP A 1 100 ? 6.145 -2.659 -5.385 1.00 47.53 100 ASP A CA 1
ATOM 788 C C . ASP A 1 100 ? 5.349 -2.483 -6.702 1.00 47.53 100 ASP A C 1
ATOM 790 O O . ASP A 1 100 ? 5.112 -3.466 -7.408 1.00 47.53 100 ASP A O 1
ATOM 794 N N . VAL A 1 101 ? 4.946 -1.251 -7.043 1.00 46.97 101 VAL A N 1
ATOM 795 C CA . VAL A 1 101 ? 4.130 -0.903 -8.224 1.00 46.97 101 VAL A CA 1
ATOM 796 C C . VAL A 1 101 ? 4.999 -0.495 -9.419 1.00 46.97 101 VAL A C 1
ATOM 798 O O . VAL A 1 101 ? 4.742 -0.918 -10.547 1.00 46.97 101 VAL A O 1
ATOM 801 N N . GLU A 1 102 ? 6.065 0.271 -9.191 1.00 43.41 102 GLU A N 1
ATOM 802 C CA . GLU A 1 102 ? 6.999 0.711 -10.231 1.00 43.41 102 GLU A CA 1
ATOM 803 C C . GLU A 1 102 ? 7.826 -0.444 -10.788 1.00 43.41 102 GLU A C 1
ATOM 805 O O . GLU A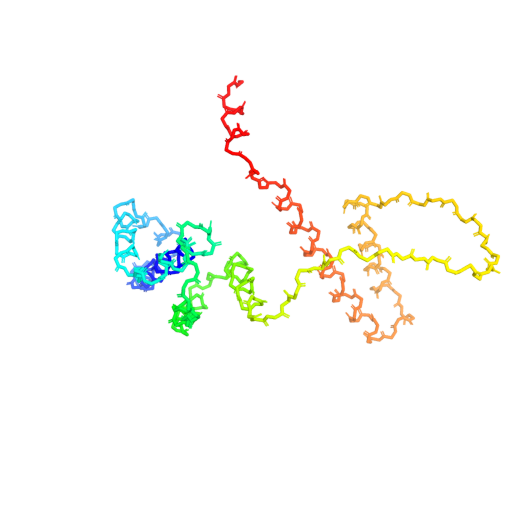 1 102 ? 8.008 -0.522 -12.001 1.00 43.41 102 GLU A O 1
ATOM 810 N N . ARG A 1 103 ? 8.224 -1.407 -9.944 1.00 44.91 103 ARG A N 1
ATOM 811 C CA . ARG A 1 103 ? 8.980 -2.597 -10.371 1.00 44.91 103 ARG A CA 1
ATOM 812 C C . ARG A 1 103 ? 8.230 -3.479 -11.379 1.00 44.91 103 ARG A C 1
ATOM 814 O O . ARG A 1 103 ? 8.846 -4.324 -12.020 1.00 44.91 103 ARG A O 1
ATOM 821 N N . PHE A 1 104 ? 6.915 -3.309 -11.511 1.00 40.38 104 PHE A N 1
ATOM 822 C CA . PHE A 1 104 ? 6.104 -4.024 -12.496 1.00 40.38 104 PHE A CA 1
ATOM 823 C C . PHE A 1 104 ? 5.772 -3.171 -13.729 1.00 40.38 104 PHE A C 1
ATOM 825 O O . PHE A 1 104 ? 5.706 -3.720 -14.823 1.00 40.38 104 PHE A O 1
ATOM 832 N N . ARG A 1 105 ? 5.646 -1.838 -13.594 1.00 40.62 105 ARG A N 1
ATOM 833 C CA . ARG A 1 105 ? 5.527 -0.922 -14.752 1.00 40.62 105 ARG A CA 1
ATOM 834 C C . ARG A 1 105 ? 6.765 -0.947 -15.647 1.00 40.62 105 ARG A C 1
ATOM 836 O O . ARG A 1 105 ? 6.641 -0.851 -16.864 1.00 40.62 105 ARG A O 1
ATOM 843 N N . SER A 1 106 ? 7.949 -1.084 -15.053 1.00 39.03 106 SER A N 1
ATOM 844 C CA . SER A 1 106 ? 9.213 -1.190 -15.789 1.00 39.03 106 SER A CA 1
ATOM 845 C C . SER A 1 106 ? 9.498 -2.594 -16.332 1.00 39.03 106 SER A C 1
ATOM 847 O O . SER A 1 106 ? 10.479 -2.771 -17.040 1.00 39.03 106 SER A O 1
ATOM 849 N N . ALA A 1 107 ? 8.635 -3.580 -16.062 1.00 39.56 107 ALA A N 1
ATOM 850 C CA . ALA A 1 107 ? 8.703 -4.911 -16.667 1.00 39.56 107 ALA A CA 1
ATOM 851 C C . ALA A 1 107 ? 7.832 -5.016 -17.936 1.00 39.56 107 ALA A C 1
ATOM 853 O O . ALA A 1 107 ? 7.328 -6.095 -18.259 1.00 39.56 107 ALA A O 1
ATOM 854 N N . SER A 1 108 ? 7.620 -3.896 -18.636 1.00 37.94 108 SER A N 1
ATOM 855 C CA . SER A 1 108 ? 7.130 -3.921 -20.013 1.00 37.94 108 SER A CA 1
ATOM 856 C C . SER A 1 108 ? 8.267 -4.346 -20.953 1.00 37.94 108 SER A C 1
ATOM 858 O O . SER A 1 108 ? 9.440 -4.120 -20.679 1.00 37.94 108 SER A O 1
ATOM 860 N N . ALA A 1 109 ? 7.870 -5.080 -21.989 1.00 48.25 109 ALA A N 1
ATOM 861 C CA . ALA A 1 109 ? 8.667 -5.902 -22.894 1.00 48.25 109 ALA A CA 1
ATOM 862 C C . ALA A 1 109 ? 10.002 -5.306 -23.403 1.00 48.25 109 ALA A C 1
ATOM 864 O O . ALA A 1 109 ? 10.094 -4.114 -23.672 1.00 48.25 109 ALA A O 1
ATOM 865 N N . ASP A 1 110 ? 10.957 -6.218 -23.642 1.00 43.19 110 ASP A N 1
ATOM 866 C CA . ASP A 1 110 ? 12.209 -6.069 -24.413 1.00 43.19 110 ASP A CA 1
ATOM 867 C C . ASP A 1 110 ? 13.499 -5.616 -23.700 1.00 43.19 110 ASP A C 1
ATOM 869 O O . ASP A 1 110 ? 14.291 -4.875 -24.276 1.00 43.19 110 ASP A O 1
ATOM 873 N N . GLU A 1 111 ? 13.825 -6.167 -22.525 1.00 36.69 111 GLU A N 1
ATOM 874 C CA . GLU A 1 111 ? 15.243 -6.267 -22.125 1.00 36.69 111 GLU A CA 1
ATOM 875 C C . GLU A 1 111 ? 15.795 -7.672 -22.432 1.00 36.69 111 GLU A C 1
ATOM 877 O O . GLU A 1 111 ? 15.415 -8.650 -21.773 1.00 36.69 111 GLU A O 1
ATOM 882 N N . PRO A 1 112 ? 16.690 -7.818 -23.431 1.00 36.91 112 PRO A N 1
ATOM 883 C CA . PRO A 1 112 ? 17.422 -9.055 -23.647 1.00 36.91 112 PRO A CA 1
ATOM 884 C C . PRO A 1 112 ? 18.344 -9.307 -22.455 1.00 36.91 112 PRO A C 1
ATOM 886 O O . PRO A 1 112 ? 19.076 -8.423 -22.015 1.00 36.91 112 PRO A O 1
ATOM 889 N N . CYS A 1 113 ? 18.343 -10.542 -21.958 1.00 32.75 113 CYS A N 1
ATOM 890 C CA . CYS A 1 113 ? 19.285 -10.990 -20.937 1.00 32.75 113 CYS A CA 1
ATOM 891 C C . CYS A 1 113 ? 20.726 -10.732 -21.434 1.00 32.75 113 CYS A C 1
ATOM 893 O O . CYS A 1 113 ? 21.057 -11.222 -22.521 1.00 32.75 113 CYS A O 1
ATOM 895 N N . PRO A 1 114 ? 21.580 -9.978 -20.712 1.00 35.22 114 PRO A N 1
ATOM 896 C CA . PRO A 1 114 ? 22.914 -9.672 -21.204 1.00 35.22 114 PRO A CA 1
ATOM 897 C C . PRO A 1 114 ? 23.737 -10.960 -21.236 1.00 35.22 114 PRO A C 1
ATOM 899 O O . PRO A 1 114 ? 24.077 -11.540 -20.203 1.00 35.22 114 PRO A O 1
ATOM 902 N N . GLN A 1 115 ? 24.030 -11.425 -22.449 1.00 36.97 115 GLN A N 1
ATOM 903 C CA . GLN A 1 115 ? 25.036 -12.450 -22.680 1.00 36.97 115 GLN A CA 1
ATOM 904 C C . GLN A 1 115 ? 26.409 -11.838 -22.401 1.00 36.97 115 GLN A C 1
ATOM 906 O O . GLN A 1 115 ? 26.707 -10.727 -22.836 1.00 36.97 115 GLN A O 1
ATOM 911 N N . SER A 1 116 ? 27.231 -12.568 -21.653 1.00 40.69 116 SER A N 1
ATOM 912 C CA . SER A 1 116 ? 28.610 -12.204 -21.339 1.00 40.69 116 SER A CA 1
ATOM 913 C C . SER A 1 116 ? 29.417 -12.024 -22.626 1.00 40.69 116 SER A C 1
ATOM 915 O O . SER A 1 116 ? 29.693 -13.007 -23.316 1.00 40.69 116 SER A O 1
ATOM 917 N N . ALA A 1 117 ? 29.786 -10.785 -22.943 1.00 35.59 117 ALA A N 1
ATOM 918 C CA . ALA A 1 117 ? 30.733 -10.473 -24.003 1.00 35.59 117 ALA A CA 1
ATOM 919 C C . ALA A 1 117 ? 32.129 -10.287 -23.393 1.00 35.59 117 ALA A C 1
ATOM 921 O O . ALA A 1 117 ? 32.309 -9.464 -22.494 1.00 35.59 117 ALA A O 1
ATOM 922 N N . ASP A 1 118 ? 33.092 -11.066 -23.886 1.00 37.34 118 ASP A N 1
ATOM 923 C CA . ASP A 1 118 ? 34.522 -10.851 -23.672 1.00 37.34 118 ASP A CA 1
ATOM 924 C C . ASP A 1 118 ? 34.913 -9.466 -24.203 1.00 37.34 118 ASP A C 1
ATOM 926 O O . ASP A 1 118 ? 34.665 -9.145 -25.367 1.00 37.34 118 ASP A O 1
ATOM 930 N N . ILE A 1 119 ? 35.529 -8.646 -23.352 1.00 33.53 119 ILE A N 1
ATOM 931 C CA . ILE A 1 119 ? 36.078 -7.343 -23.733 1.00 33.53 119 ILE A CA 1
ATOM 932 C C . ILE A 1 119 ? 37.592 -7.507 -23.854 1.00 33.53 119 ILE A C 1
ATOM 934 O O . ILE A 1 119 ? 38.298 -7.630 -22.855 1.00 33.53 119 ILE A O 1
ATOM 938 N N . THR A 1 120 ? 38.091 -7.515 -25.089 1.00 39.19 120 THR A N 1
ATOM 939 C CA . THR A 1 120 ? 39.507 -7.282 -25.388 1.00 39.19 120 THR A CA 1
ATOM 940 C C . THR A 1 120 ? 39.813 -5.806 -25.158 1.00 39.19 120 THR A C 1
ATOM 942 O O . THR A 1 120 ? 39.183 -4.943 -25.768 1.00 39.19 120 THR A O 1
ATOM 945 N N . VAL A 1 121 ? 40.750 -5.528 -24.254 1.00 37.50 121 VAL A N 1
ATOM 946 C CA . VAL A 1 121 ? 41.229 -4.180 -23.940 1.00 37.50 121 VAL A CA 1
ATOM 947 C C . VAL A 1 121 ? 42.416 -3.879 -24.854 1.00 37.50 121 VAL A C 1
ATOM 949 O O . VAL A 1 121 ? 43.428 -4.570 -24.768 1.00 37.50 121 VAL A O 1
ATOM 952 N N . ASP A 1 122 ? 42.276 -2.877 -25.722 1.00 35.12 122 ASP A N 1
ATOM 953 C CA . ASP A 1 122 ? 43.410 -2.220 -26.378 1.00 35.12 122 ASP A CA 1
ATOM 954 C C . ASP A 1 122 ? 43.952 -1.137 -25.433 1.00 35.12 122 ASP A C 1
ATOM 956 O O . ASP A 1 122 ? 43.198 -0.329 -24.884 1.00 35.12 122 ASP A O 1
ATOM 960 N N . GLU A 1 123 ? 45.261 -1.178 -25.202 1.00 45.69 123 GLU A N 1
ATOM 961 C CA . GLU A 1 123 ? 46.000 -0.318 -24.281 1.00 45.69 123 GLU A CA 1
ATOM 962 C C . GLU A 1 123 ? 46.354 1.019 -24.955 1.00 45.69 123 GLU A C 1
ATOM 964 O O . GLU A 1 123 ? 47.118 1.047 -25.920 1.00 45.69 123 GLU A O 1
ATOM 969 N N . GLU A 1 124 ? 45.863 2.137 -24.413 1.00 43.72 124 GLU A N 1
ATOM 970 C CA . GLU A 1 124 ? 46.498 3.448 -24.586 1.00 43.72 124 GLU A CA 1
ATOM 971 C C . GLU A 1 124 ? 46.959 3.964 -23.215 1.00 43.72 124 GLU A C 1
ATOM 973 O O . GLU A 1 124 ? 46.205 4.041 -22.243 1.00 43.72 124 GLU A O 1
ATOM 978 N N . GLU A 1 125 ? 48.263 4.216 -23.146 1.00 48.34 125 GLU A N 1
ATOM 979 C CA . GLU A 1 125 ? 49.069 4.440 -21.952 1.00 48.34 125 GLU A CA 1
ATOM 980 C C . GLU A 1 125 ? 49.065 5.932 -21.579 1.00 48.34 125 GLU A C 1
ATOM 982 O O . GLU A 1 125 ? 49.876 6.710 -22.077 1.00 48.34 125 GLU A O 1
ATOM 987 N N . ASP A 1 126 ? 48.167 6.334 -20.676 1.00 40.50 126 ASP A N 1
ATOM 988 C CA . ASP A 1 126 ? 48.235 7.641 -20.018 1.00 40.50 126 ASP A CA 1
ATOM 989 C C . ASP A 1 126 ? 48.837 7.489 -18.616 1.00 40.50 126 ASP A C 1
ATOM 991 O O . ASP A 1 126 ? 48.388 6.694 -17.792 1.00 40.50 126 ASP A O 1
ATOM 995 N N . ALA A 1 127 ? 49.890 8.257 -18.338 1.00 50.03 127 ALA A N 1
ATOM 996 C CA . ALA A 1 127 ? 50.656 8.203 -17.098 1.00 50.03 127 ALA A CA 1
ATOM 997 C C . ALA A 1 127 ? 49.801 8.551 -15.858 1.00 50.03 127 ALA A C 1
ATOM 999 O O . ALA A 1 127 ? 49.573 9.721 -15.540 1.00 50.03 127 ALA A O 1
ATOM 1000 N N . TYR A 1 128 ? 49.368 7.525 -15.121 1.00 52.56 128 TYR A N 1
ATOM 1001 C CA . TYR A 1 128 ? 48.658 7.660 -13.850 1.00 52.56 128 TYR A CA 1
ATOM 1002 C C . TYR A 1 128 ? 49.621 8.031 -12.716 1.00 52.56 128 TYR A C 1
ATOM 1004 O O . TYR A 1 128 ? 50.504 7.263 -12.336 1.00 52.56 128 TYR A O 1
ATOM 1012 N N . VAL A 1 129 ? 49.411 9.203 -12.116 1.00 59.00 129 VAL A N 1
ATOM 1013 C CA . VAL A 1 129 ? 49.929 9.502 -10.776 1.00 59.00 129 VAL A CA 1
ATOM 1014 C C . VAL A 1 129 ? 49.116 8.671 -9.781 1.00 59.00 129 VAL A C 1
ATOM 1016 O O . VAL A 1 129 ? 47.953 8.977 -9.513 1.00 59.00 129 VAL A O 1
ATOM 1019 N N . GLU A 1 130 ? 49.723 7.601 -9.273 1.00 46.53 130 GLU A N 1
ATOM 1020 C CA . GLU A 1 130 ? 49.140 6.647 -8.327 1.00 46.53 130 GLU A CA 1
ATOM 1021 C C . GLU A 1 130 ? 48.734 7.361 -7.022 1.00 46.53 130 GLU A C 1
ATOM 1023 O O . GLU A 1 130 ? 49.542 7.598 -6.124 1.00 46.53 130 GLU A O 1
ATOM 1028 N N . ASN A 1 131 ? 47.464 7.764 -6.920 1.00 60.53 131 ASN A N 1
ATOM 1029 C CA . ASN A 1 131 ? 46.867 8.080 -5.626 1.00 60.53 131 ASN A CA 1
ATOM 1030 C C . ASN A 1 131 ? 46.534 6.749 -4.937 1.00 60.53 131 ASN A C 1
ATOM 1032 O O . ASN A 1 131 ? 45.932 5.887 -5.581 1.00 60.53 131 ASN A O 1
ATOM 1036 N N . PRO A 1 132 ? 46.891 6.562 -3.652 1.00 69.81 132 PRO A N 1
ATOM 1037 C CA . PRO A 1 132 ? 46.617 5.311 -2.958 1.00 69.81 132 PRO A CA 1
ATOM 1038 C C . PRO A 1 132 ? 45.109 5.001 -2.984 1.00 69.81 132 PRO A C 1
ATOM 1040 O O . PRO A 1 132 ? 44.302 5.936 -2.877 1.00 69.81 132 PRO A O 1
ATOM 1043 N N . PRO A 1 133 ? 44.709 3.719 -3.106 1.00 68.81 133 PRO A N 1
ATOM 1044 C CA . PRO A 1 133 ? 43.304 3.332 -3.154 1.00 68.81 133 PRO A CA 1
ATOM 1045 C C . PRO A 1 133 ? 42.587 3.823 -1.895 1.00 68.81 133 PRO A C 1
ATOM 1047 O O . PRO A 1 133 ? 42.936 3.430 -0.782 1.00 68.81 133 PRO A O 1
ATOM 1050 N N . ARG A 1 134 ? 41.598 4.709 -2.051 1.00 66.50 134 ARG A N 1
ATOM 1051 C CA . ARG A 1 134 ? 40.719 5.078 -0.938 1.00 66.50 134 ARG A CA 1
ATOM 1052 C C . ARG A 1 134 ? 39.720 3.951 -0.737 1.00 66.50 134 ARG A C 1
ATOM 1054 O O . ARG A 1 134 ? 38.994 3.606 -1.667 1.00 66.50 134 ARG A O 1
ATOM 1061 N N . GLU A 1 135 ? 39.691 3.391 0.465 1.00 75.00 135 GLU A N 1
ATOM 1062 C CA . GLU A 1 135 ? 38.635 2.462 0.851 1.00 75.00 135 GLU A CA 1
ATOM 1063 C C . GLU A 1 135 ? 37.267 3.160 0.729 1.00 75.00 135 GLU A C 1
ATOM 1065 O O . GLU A 1 135 ? 37.160 4.362 1.005 1.00 75.00 135 GLU A O 1
ATOM 1070 N N . PRO A 1 136 ? 36.228 2.448 0.260 1.00 78.19 136 PRO A N 1
ATOM 1071 C CA . PRO A 1 136 ? 34.903 3.029 0.115 1.00 78.19 136 PRO A CA 1
ATOM 1072 C C . PRO A 1 136 ? 34.368 3.466 1.491 1.00 78.19 136 PRO A C 1
ATOM 1074 O O . PRO A 1 136 ? 34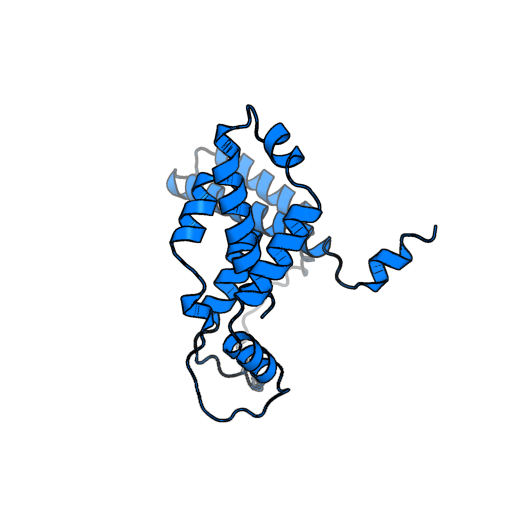.450 2.686 2.442 1.00 78.19 136 PRO A O 1
ATOM 1077 N N . PRO A 1 137 ? 33.812 4.687 1.610 1.00 77.38 137 PRO A N 1
ATOM 1078 C CA . PRO A 1 137 ? 33.348 5.210 2.888 1.00 77.38 137 PRO A CA 1
ATOM 1079 C C . PRO A 1 137 ? 32.158 4.410 3.427 1.00 77.38 137 PRO A C 1
ATOM 1081 O O . PRO A 1 137 ? 31.284 3.958 2.681 1.00 77.38 137 PRO A O 1
ATOM 1084 N N . SER A 1 138 ? 32.104 4.276 4.749 1.00 84.50 138 SER A N 1
ATOM 1085 C CA . SER A 1 138 ? 30.965 3.709 5.470 1.00 84.50 138 SER A CA 1
ATOM 1086 C C . SER A 1 138 ? 29.712 4.580 5.311 1.00 84.50 138 SER A C 1
ATOM 1088 O O . SER A 1 138 ? 29.798 5.792 5.131 1.00 84.50 138 SER A O 1
ATOM 1090 N N . ALA A 1 139 ? 28.520 3.990 5.457 1.00 79.69 139 ALA A N 1
ATOM 1091 C CA . ALA A 1 139 ? 27.251 4.726 5.416 1.00 79.69 139 ALA A CA 1
ATOM 1092 C C . ALA A 1 139 ? 27.193 5.881 6.436 1.00 79.69 139 ALA A C 1
ATOM 1094 O O . ALA A 1 139 ? 26.626 6.930 6.146 1.00 79.69 139 ALA A O 1
ATOM 1095 N N . SER A 1 140 ? 27.809 5.705 7.610 1.00 79.12 140 SER A N 1
ATOM 1096 C CA . SER A 1 140 ? 27.920 6.774 8.614 1.00 79.12 140 SER A CA 1
ATOM 1097 C C . SER A 1 140 ? 28.820 7.910 8.129 1.00 79.12 140 SER A C 1
ATOM 1099 O O . SER A 1 140 ? 28.451 9.072 8.232 1.00 79.12 140 SER A O 1
ATOM 1101 N N . GLU A 1 141 ? 29.969 7.576 7.541 1.00 85.25 141 GLU A N 1
ATOM 1102 C CA . GLU A 1 141 ? 30.933 8.559 7.031 1.00 85.25 141 GLU A CA 1
ATOM 1103 C C . GLU A 1 141 ? 30.368 9.333 5.835 1.00 85.25 141 GLU A C 1
ATOM 1105 O O . GLU A 1 141 ? 30.614 10.528 5.686 1.00 85.25 141 GLU A O 1
ATOM 1110 N N . ALA A 1 142 ? 29.564 8.670 4.999 1.00 84.44 142 ALA A N 1
ATOM 1111 C CA . ALA A 1 142 ? 28.847 9.312 3.907 1.00 84.44 142 ALA A CA 1
ATOM 1112 C C . ALA A 1 142 ? 27.830 10.347 4.422 1.00 84.44 142 ALA A C 1
ATOM 1114 O O . ALA A 1 142 ? 27.736 11.437 3.859 1.00 84.44 142 ALA A O 1
ATOM 1115 N N . LEU A 1 143 ? 27.101 10.042 5.504 1.00 82.06 143 LEU A N 1
ATOM 1116 C CA . LEU A 1 143 ? 26.162 10.986 6.122 1.00 82.06 143 LEU A CA 1
ATOM 1117 C C . LEU A 1 143 ? 26.886 12.189 6.739 1.00 82.06 143 LEU A C 1
ATOM 1119 O O . LEU A 1 143 ? 26.476 13.325 6.499 1.00 82.06 143 LEU A O 1
ATOM 1123 N N . ASP A 1 144 ? 27.997 11.957 7.439 1.00 86.00 144 ASP A N 1
ATOM 1124 C CA . ASP A 1 144 ? 28.816 13.027 8.025 1.00 86.00 144 ASP A CA 1
ATOM 1125 C C . ASP A 1 144 ? 29.410 13.947 6.939 1.00 86.00 144 ASP A C 1
ATOM 1127 O O . ASP A 1 144 ? 29.456 15.177 7.076 1.00 86.00 144 ASP A O 1
ATOM 1131 N N . ALA A 1 145 ? 29.825 13.375 5.803 1.00 86.25 145 ALA A N 1
ATOM 1132 C CA . ALA A 1 145 ? 30.306 14.140 4.655 1.00 86.25 145 ALA A CA 1
ATOM 1133 C C . ALA A 1 145 ? 29.196 15.003 4.028 1.00 86.25 145 ALA A C 1
ATOM 1135 O O . ALA A 1 145 ? 29.432 16.161 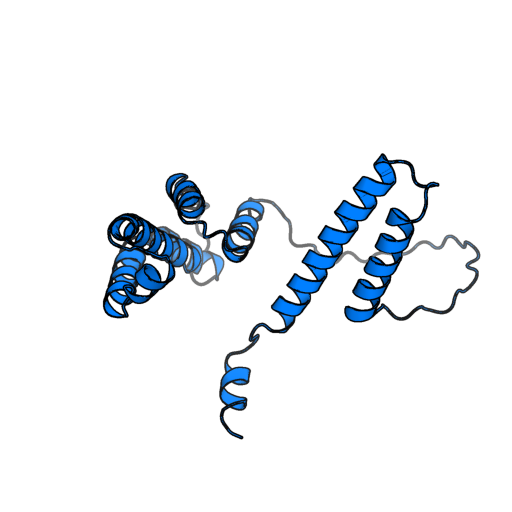3.674 1.00 86.25 145 ALA A O 1
ATOM 1136 N N . VAL A 1 146 ? 27.975 14.472 3.927 1.00 86.50 146 VAL A N 1
ATOM 1137 C CA . VAL A 1 146 ? 26.805 15.212 3.433 1.00 86.50 146 VAL A CA 1
ATOM 1138 C C . VAL A 1 146 ? 26.439 16.364 4.374 1.00 86.50 146 VAL A C 1
ATOM 1140 O O . VAL A 1 146 ? 26.190 17.479 3.909 1.00 86.50 146 VAL A O 1
ATOM 1143 N N . GLU A 1 147 ? 26.478 16.146 5.690 1.00 86.81 147 GLU A N 1
ATOM 1144 C CA . GLU A 1 147 ? 26.261 17.208 6.678 1.00 86.81 147 GLU A CA 1
ATOM 1145 C C . GLU A 1 147 ? 27.328 18.309 6.568 1.00 86.81 147 GLU A C 1
ATOM 1147 O O . GLU A 1 147 ? 27.011 19.502 6.564 1.00 86.81 147 GLU A O 1
ATOM 1152 N N . THR A 1 148 ? 28.588 17.925 6.360 1.00 88.19 148 THR A N 1
ATOM 1153 C CA . THR A 1 148 ? 29.695 18.865 6.132 1.00 88.19 148 THR A CA 1
ATOM 1154 C C . THR A 1 148 ? 29.462 19.730 4.886 1.00 88.19 148 THR A C 1
ATOM 1156 O O . THR A 1 148 ? 29.633 20.953 4.924 1.00 88.19 148 THR A O 1
ATOM 1159 N N . LEU A 1 149 ? 29.022 19.123 3.779 1.00 84.88 149 LEU A N 1
ATOM 1160 C CA . LEU A 1 149 ? 28.711 19.834 2.534 1.00 84.88 149 LEU A CA 1
ATOM 1161 C C . LEU A 1 149 ? 27.517 20.784 2.690 1.00 84.88 149 LEU A C 1
ATOM 1163 O O . LEU A 1 149 ? 27.549 21.906 2.175 1.00 84.88 149 LEU A O 1
ATOM 1167 N N . LYS A 1 150 ? 26.495 20.379 3.450 1.00 84.50 150 LYS A N 1
ATOM 1168 C CA . LYS A 1 150 ? 25.347 21.224 3.796 1.00 84.50 150 LYS A CA 1
ATOM 1169 C C . LYS A 1 150 ? 25.780 22.460 4.577 1.00 84.50 150 LYS A C 1
ATOM 1171 O O . LYS A 1 150 ? 25.409 23.577 4.216 1.00 84.50 150 LYS A O 1
ATOM 1176 N N . LEU A 1 151 ? 26.597 22.281 5.614 1.00 85.38 151 LEU A N 1
ATOM 1177 C CA . LEU A 1 151 ? 27.121 23.387 6.416 1.00 85.38 151 LEU A CA 1
ATOM 1178 C C . LEU A 1 151 ? 27.931 24.364 5.559 1.00 85.38 151 LEU A C 1
ATOM 1180 O O . LEU A 1 151 ? 27.749 25.581 5.667 1.00 85.38 151 LEU A O 1
ATOM 1184 N N . PHE A 1 152 ? 28.763 23.850 4.652 1.00 84.75 152 PHE A N 1
ATOM 1185 C CA . PHE A 1 152 ? 29.496 24.681 3.702 1.00 84.75 152 PHE A CA 1
ATOM 1186 C C . PHE A 1 152 ? 28.555 25.466 2.780 1.00 84.75 152 PHE A C 1
ATOM 1188 O O . PHE A 1 152 ? 28.736 26.670 2.604 1.00 84.75 152 PHE A O 1
ATOM 1195 N N . ALA A 1 153 ? 27.518 24.831 2.235 1.00 81.31 153 ALA A N 1
ATOM 1196 C CA . ALA A 1 153 ? 26.586 25.487 1.322 1.00 81.31 153 ALA A CA 1
ATOM 1197 C C . ALA A 1 153 ? 25.710 26.558 1.984 1.00 81.31 153 ALA A C 1
ATOM 1199 O O . ALA A 1 153 ? 25.369 27.557 1.340 1.00 81.31 153 ALA A O 1
ATOM 1200 N N . LEU A 1 154 ? 25.380 26.374 3.264 1.00 81.00 154 LEU A N 1
ATOM 1201 C CA . LEU A 1 154 ? 24.639 27.345 4.069 1.00 81.00 154 LEU A CA 1
ATOM 1202 C C . LEU A 1 154 ? 25.506 28.534 4.506 1.00 81.00 154 LEU A C 1
ATOM 1204 O O . LEU A 1 154 ? 24.996 29.646 4.622 1.00 81.00 154 LEU A O 1
ATOM 1208 N N . THR A 1 155 ? 26.806 28.315 4.717 1.00 83.94 155 THR A N 1
ATOM 1209 C CA . THR A 1 155 ? 27.726 29.337 5.251 1.00 83.94 155 THR A CA 1
ATOM 1210 C C . THR A 1 155 ? 28.461 30.104 4.148 1.00 83.94 155 THR A C 1
ATOM 1212 O O . THR A 1 155 ? 28.777 31.283 4.302 1.00 83.94 155 THR A O 1
ATOM 1215 N N . SER A 1 156 ? 28.734 29.458 3.013 1.00 79.19 156 SER A N 1
ATOM 1216 C CA . SER A 1 156 ? 29.485 30.049 1.907 1.00 79.19 156 SER A CA 1
ATOM 1217 C C . SER A 1 156 ? 28.592 30.925 1.026 1.00 79.19 156 SER A C 1
ATOM 1219 O O . SER A 1 156 ? 27.684 30.449 0.336 1.00 79.19 156 SER A O 1
ATOM 1221 N N . SER A 1 157 ? 28.883 32.228 0.999 1.00 68.19 157 SER A N 1
ATOM 1222 C CA . SER A 1 157 ? 28.253 33.201 0.096 1.00 68.19 157 SER A CA 1
ATOM 1223 C C . SER A 1 157 ? 28.743 33.090 -1.354 1.00 68.19 157 SER A C 1
ATOM 1225 O O . SER A 1 157 ? 28.132 33.679 -2.242 1.00 68.19 157 SER A O 1
ATOM 1227 N N . ALA A 1 158 ? 29.808 32.318 -1.601 1.00 71.75 158 ALA A N 1
ATOM 1228 C CA . ALA A 1 158 ? 30.422 32.141 -2.918 1.00 71.75 158 ALA A CA 1
ATOM 1229 C C . ALA A 1 158 ? 29.636 31.196 -3.845 1.00 71.75 158 ALA A C 1
ATOM 1231 O O . ALA A 1 158 ? 29.862 31.187 -5.054 1.00 71.75 158 ALA A O 1
ATOM 1232 N N . LEU A 1 159 ? 28.709 30.402 -3.301 1.00 69.94 159 LEU A N 1
ATOM 1233 C CA . LEU A 1 159 ? 27.836 29.548 -4.101 1.00 69.94 159 LEU A CA 1
ATOM 1234 C C . LEU A 1 159 ? 26.665 30.362 -4.651 1.00 69.94 159 LEU A C 1
ATOM 1236 O O . LEU A 1 159 ? 25.884 30.948 -3.897 1.00 69.94 159 LEU A O 1
ATOM 1240 N N . PHE A 1 160 ? 26.522 30.366 -5.976 1.00 74.81 160 PHE A N 1
ATOM 1241 C CA . PHE A 1 160 ? 25.352 30.944 -6.627 1.00 74.81 160 PHE A CA 1
ATOM 1242 C C . PHE A 1 160 ? 24.085 30.177 -6.217 1.00 74.81 160 PHE A C 1
ATOM 1244 O O . PHE A 1 160 ? 24.125 28.970 -5.968 1.00 74.81 160 PHE A O 1
ATOM 1251 N N . SER A 1 161 ? 22.948 30.875 -6.130 1.00 72.75 161 SER A N 1
ATOM 1252 C CA . SER A 1 161 ? 21.705 30.337 -5.548 1.00 72.75 161 SER A CA 1
ATOM 1253 C C . SER A 1 161 ? 21.237 29.027 -6.193 1.00 72.75 161 SER A C 1
ATOM 1255 O O . SER A 1 161 ? 20.737 28.155 -5.488 1.00 72.75 161 SER A O 1
ATOM 1257 N N . GLY A 1 162 ? 21.463 28.860 -7.501 1.00 75.75 162 GLY A N 1
ATOM 1258 C CA . GLY A 1 162 ? 21.168 27.624 -8.230 1.00 75.75 162 GLY A CA 1
ATOM 1259 C C . GLY A 1 162 ? 22.000 26.422 -7.768 1.00 75.75 162 GLY A C 1
ATOM 1260 O O . GLY A 1 162 ? 21.438 25.361 -7.518 1.00 75.75 162 GLY A O 1
ATOM 1261 N N . ALA A 1 163 ? 23.314 26.586 -7.578 1.00 75.81 163 ALA A N 1
ATOM 1262 C CA . ALA A 1 163 ? 24.175 25.523 -7.053 1.00 75.81 163 ALA A CA 1
ATOM 1263 C C . ALA A 1 163 ? 23.845 25.188 -5.598 1.00 75.81 163 ALA A C 1
ATOM 1265 O O . ALA A 1 163 ? 23.901 24.024 -5.214 1.00 75.81 163 ALA A O 1
ATOM 1266 N N . ARG A 1 164 ? 23.465 26.191 -4.796 1.00 79.75 164 ARG A N 1
ATOM 1267 C CA . ARG A 1 164 ? 23.024 25.963 -3.415 1.00 79.75 164 ARG A CA 1
ATOM 1268 C C . ARG A 1 164 ? 21.747 25.121 -3.369 1.00 79.75 164 ARG A C 1
ATOM 1270 O O . ARG A 1 164 ? 21.689 24.184 -2.584 1.00 79.75 164 ARG A O 1
ATOM 1277 N N . GLY A 1 165 ? 20.756 25.437 -4.207 1.00 80.25 165 GLY A N 1
ATOM 1278 C CA . GLY A 1 165 ? 19.514 24.663 -4.304 1.00 80.25 165 GLY A CA 1
ATOM 1279 C C . GLY A 1 165 ? 19.772 23.218 -4.728 1.00 80.25 165 GLY A C 1
ATOM 1280 O O . GLY A 1 165 ? 19.429 22.299 -3.994 1.00 80.25 165 GLY A O 1
ATOM 1281 N N . ALA A 1 166 ? 20.490 23.029 -5.838 1.00 83.94 166 ALA A N 1
ATOM 1282 C CA . ALA A 1 166 ? 20.818 21.697 -6.342 1.00 83.94 166 ALA A CA 1
ATOM 1283 C C . ALA A 1 166 ? 21.576 20.848 -5.308 1.00 83.94 166 ALA A C 1
ATOM 1285 O O . ALA A 1 166 ? 21.293 19.665 -5.152 1.00 83.94 166 ALA A O 1
ATOM 1286 N N . LEU A 1 167 ? 22.514 21.442 -4.564 1.00 82.62 167 LEU A N 1
ATOM 1287 C CA . LEU A 1 167 ? 23.279 20.716 -3.552 1.00 82.62 167 LEU A CA 1
ATOM 1288 C C . LEU A 1 167 ? 22.412 20.261 -2.367 1.00 82.62 167 LEU A C 1
ATOM 1290 O O . LEU A 1 167 ? 22.613 19.157 -1.870 1.00 82.62 167 LEU A O 1
ATOM 1294 N N . LEU A 1 168 ? 21.437 21.069 -1.942 1.00 82.88 168 LEU A N 1
ATOM 1295 C CA . LEU A 1 168 ? 20.475 20.676 -0.903 1.00 82.88 168 LEU A CA 1
ATOM 1296 C C . LEU A 1 168 ? 19.491 19.606 -1.404 1.00 82.88 168 LEU A C 1
ATOM 1298 O O . LEU A 1 168 ? 19.126 18.702 -0.656 1.00 82.88 168 LEU A O 1
ATOM 1302 N N . ASP A 1 169 ? 19.105 19.657 -2.678 1.00 86.00 169 ASP A N 1
ATOM 1303 C CA . ASP A 1 169 ? 18.255 18.623 -3.273 1.00 86.00 169 ASP A CA 1
ATOM 1304 C C . ASP A 1 169 ? 18.987 17.275 -3.365 1.00 86.00 169 ASP A C 1
ATOM 1306 O O . ASP A 1 169 ? 18.408 16.231 -3.053 1.00 86.00 169 ASP A O 1
ATOM 1310 N N . TYR A 1 170 ? 20.272 17.283 -3.739 1.00 84.62 170 TYR A N 1
ATOM 1311 C CA . TYR A 1 170 ? 21.108 16.081 -3.732 1.00 84.62 170 TYR A CA 1
ATOM 1312 C C . TYR A 1 170 ? 21.405 15.581 -2.311 1.00 84.62 170 TYR A C 1
ATOM 1314 O O . TYR A 1 170 ? 21.406 14.372 -2.098 1.00 84.62 170 TYR A O 1
ATOM 1322 N N . GLU A 1 171 ? 21.597 16.472 -1.330 1.00 86.75 171 GLU A N 1
ATOM 1323 C CA . GLU A 1 171 ? 21.737 16.099 0.089 1.00 86.75 171 GLU A CA 1
ATOM 1324 C C . GLU A 1 171 ? 20.556 15.245 0.547 1.00 86.75 171 GLU A C 1
ATOM 1326 O O . GLU A 1 171 ? 20.747 14.145 1.071 1.00 86.75 171 GLU A O 1
ATOM 1331 N N . LYS A 1 172 ? 19.338 15.732 0.298 1.00 85.75 172 LYS A N 1
ATOM 1332 C CA . LYS A 1 172 ? 18.115 15.025 0.664 1.00 85.75 172 LYS A CA 1
ATOM 1333 C C . LYS A 1 172 ? 18.031 13.653 -0.010 1.00 85.75 172 LYS A C 1
ATOM 1335 O O . LYS A 1 172 ? 17.760 12.663 0.660 1.00 85.75 172 LYS A O 1
ATOM 1340 N N . GLN A 1 173 ? 18.316 13.581 -1.311 1.00 88.06 173 GLN A N 1
ATOM 1341 C CA . GLN A 1 173 ? 18.290 12.316 -2.054 1.00 88.06 173 GLN A CA 1
ATOM 1342 C C . GLN A 1 173 ? 19.300 11.297 -1.512 1.00 88.06 173 GLN A C 1
ATOM 1344 O O . GLN A 1 173 ? 18.970 10.119 -1.377 1.00 88.06 173 GLN A O 1
ATOM 1349 N N . ILE A 1 174 ? 20.514 11.737 -1.170 1.00 85.94 174 ILE A N 1
ATOM 1350 C CA . ILE A 1 174 ? 21.551 10.856 -0.619 1.00 85.94 174 ILE A CA 1
ATOM 1351 C C . ILE A 1 174 ? 21.146 10.361 0.775 1.00 85.94 174 ILE A C 1
ATOM 1353 O O . ILE A 1 174 ? 21.283 9.172 1.060 1.00 85.94 174 ILE A O 1
ATOM 1357 N N . GLN A 1 175 ? 20.604 11.231 1.631 1.00 84.62 175 GLN A N 1
ATOM 1358 C CA . GLN A 1 175 ? 20.102 10.825 2.948 1.00 84.62 175 GLN A CA 1
ATOM 1359 C C . GLN A 1 175 ? 18.962 9.811 2.837 1.00 84.62 175 GLN A C 1
ATOM 1361 O O . GLN A 1 175 ? 19.008 8.774 3.501 1.00 84.62 175 GLN A O 1
ATOM 1366 N N . ASP A 1 176 ? 17.981 10.076 1.973 1.00 85.56 176 ASP A N 1
ATOM 1367 C CA . ASP A 1 176 ? 16.848 9.180 1.744 1.00 85.56 176 ASP A CA 1
ATOM 1368 C C . ASP A 1 176 ? 17.331 7.801 1.261 1.00 85.56 176 ASP A C 1
ATOM 1370 O O . ASP A 1 176 ? 16.907 6.774 1.799 1.00 85.56 176 ASP A O 1
ATOM 1374 N N . PHE A 1 177 ? 18.286 7.765 0.326 1.00 86.19 177 PHE A N 1
ATOM 1375 C CA . PHE A 1 177 ? 18.889 6.528 -0.174 1.00 86.19 177 PHE A CA 1
ATOM 1376 C C . PHE A 1 177 ? 19.613 5.737 0.926 1.00 86.19 177 PHE A C 1
ATOM 1378 O O . PHE A 1 177 ? 19.371 4.541 1.097 1.00 86.19 177 PHE A O 1
ATOM 1385 N N . VAL A 1 178 ? 20.474 6.393 1.712 1.00 83.31 178 VAL A N 1
ATOM 1386 C CA . VAL A 1 178 ? 21.235 5.729 2.784 1.00 83.31 178 VAL A CA 1
ATOM 1387 C C . VAL A 1 178 ? 20.296 5.189 3.865 1.00 83.31 178 VAL A C 1
ATOM 1389 O O . VAL A 1 178 ? 20.455 4.053 4.317 1.00 83.31 178 VAL A O 1
ATOM 1392 N N . ILE A 1 179 ? 19.277 5.959 4.254 1.00 81.50 179 ILE A N 1
ATOM 1393 C CA . ILE A 1 179 ? 18.266 5.521 5.223 1.00 81.50 179 ILE A CA 1
ATOM 1394 C C . ILE A 1 179 ? 17.492 4.316 4.678 1.00 81.50 179 ILE A C 1
ATOM 1396 O O . ILE A 1 179 ? 17.296 3.336 5.402 1.00 81.50 179 ILE A O 1
ATOM 1400 N N . GLN A 1 180 ? 17.081 4.344 3.409 1.00 81.19 180 GLN A N 1
ATOM 1401 C CA . GLN A 1 180 ? 16.402 3.219 2.768 1.00 81.19 180 GLN A CA 1
ATOM 1402 C C . GLN A 1 180 ? 17.268 1.959 2.739 1.00 81.19 180 GLN A C 1
ATOM 1404 O O . GLN A 1 180 ? 16.778 0.888 3.098 1.00 81.19 180 GLN A O 1
ATOM 1409 N N . GLU A 1 181 ? 18.548 2.068 2.387 1.00 81.81 181 GLU A N 1
ATOM 1410 C CA . GLU A 1 181 ? 19.486 0.941 2.407 1.00 81.81 181 GLU A CA 1
ATOM 1411 C C . GLU A 1 181 ? 19.682 0.386 3.822 1.00 81.81 181 GLU A C 1
ATOM 1413 O O . GLU A 1 181 ? 19.611 -0.826 4.032 1.00 81.81 181 GLU A O 1
ATOM 1418 N N . MET A 1 182 ? 19.804 1.244 4.839 1.00 78.06 182 MET A N 1
ATOM 1419 C CA . MET A 1 182 ? 19.865 0.795 6.233 1.00 78.06 182 MET A CA 1
ATOM 1420 C C . MET A 1 182 ? 18.581 0.083 6.680 1.00 78.06 182 MET A C 1
ATOM 1422 O O . MET A 1 182 ? 18.636 -0.899 7.428 1.00 78.06 182 MET A O 1
ATOM 1426 N N . LEU A 1 183 ? 17.414 0.555 6.238 1.00 76.69 183 LEU A N 1
ATOM 1427 C CA . LEU A 1 183 ? 16.133 -0.096 6.509 1.00 76.69 183 LEU A CA 1
ATOM 1428 C C . LEU A 1 183 ? 16.016 -1.430 5.765 1.00 76.69 183 LEU A C 1
ATOM 1430 O O . LEU A 1 183 ? 15.508 -2.390 6.343 1.00 76.69 183 LEU A O 1
ATOM 1434 N N . ARG A 1 184 ? 16.514 -1.519 4.525 1.00 73.69 184 ARG A N 1
ATOM 1435 C CA . ARG A 1 184 ? 16.589 -2.753 3.725 1.00 73.69 184 ARG A CA 1
ATOM 1436 C C . ARG A 1 184 ? 17.522 -3.779 4.364 1.00 73.69 184 ARG A C 1
ATOM 1438 O O . ARG A 1 184 ? 17.117 -4.927 4.517 1.00 73.69 184 ARG A O 1
ATOM 1445 N N . ALA A 1 185 ? 18.697 -3.367 4.835 1.00 72.06 185 ALA A N 1
ATOM 1446 C CA . ALA A 1 185 ? 19.652 -4.231 5.532 1.00 72.06 185 ALA A CA 1
ATOM 1447 C C . ALA A 1 185 ? 19.102 -4.795 6.856 1.00 72.06 185 ALA A C 1
ATOM 1449 O O . ALA A 1 185 ? 19.484 -5.883 7.284 1.00 72.06 185 ALA A O 1
ATOM 1450 N N . LYS A 1 186 ? 18.169 -4.081 7.502 1.00 71.38 186 LYS A N 1
ATOM 1451 C CA . LYS A 1 186 ? 17.457 -4.546 8.705 1.00 71.38 186 LYS A CA 1
ATOM 1452 C C . LYS A 1 186 ? 16.267 -5.463 8.404 1.00 71.38 186 LYS A C 1
ATOM 1454 O O . LYS A 1 186 ? 15.665 -5.984 9.346 1.00 71.38 186 LYS A O 1
ATOM 1459 N N . ARG A 1 187 ? 15.902 -5.675 7.133 1.00 66.25 187 ARG A N 1
ATOM 1460 C CA . ARG A 1 187 ? 14.818 -6.596 6.773 1.00 66.25 187 ARG A CA 1
ATOM 1461 C C . ARG A 1 187 ? 15.255 -8.029 7.040 1.00 66.25 187 ARG A C 1
ATOM 1463 O O . ARG A 1 187 ? 16.379 -8.434 6.759 1.00 66.25 187 ARG A O 1
ATOM 1470 N N . GLN A 1 188 ? 14.326 -8.811 7.573 1.00 61.88 188 GLN A N 1
ATOM 1471 C CA . GLN A 1 188 ? 14.518 -10.236 7.767 1.00 61.88 188 GLN A CA 1
ATOM 1472 C C . GLN A 1 188 ? 14.682 -10.910 6.396 1.00 61.88 188 GLN A C 1
ATOM 1474 O O . GLN A 1 188 ? 13.709 -11.096 5.671 1.00 61.88 188 GLN A O 1
ATOM 1479 N N . SER A 1 189 ? 15.915 -11.264 6.035 1.00 65.50 189 SER A N 1
ATOM 1480 C CA . SER A 1 189 ? 16.224 -11.896 4.746 1.00 65.50 189 SER A CA 1
ATOM 1481 C C . SER A 1 189 ? 15.773 -13.356 4.686 1.00 65.50 189 SER A C 1
ATOM 1483 O O . SER A 1 189 ? 15.443 -13.863 3.618 1.00 65.50 189 SER A O 1
ATOM 1485 N N . THR A 1 190 ? 15.735 -14.042 5.835 1.00 69.62 190 THR A N 1
ATOM 1486 C CA . THR A 1 190 ? 15.355 -15.457 5.922 1.00 69.62 190 THR A CA 1
ATOM 1487 C C . THR A 1 190 ? 14.505 -15.756 7.155 1.00 69.62 190 THR A C 1
ATOM 1489 O O . THR A 1 190 ? 14.730 -15.229 8.248 1.00 69.62 190 THR A O 1
ATOM 1492 N N . LEU A 1 191 ? 13.533 -16.657 6.996 1.00 62.47 191 LEU A N 1
ATOM 1493 C CA . LEU A 1 191 ? 12.619 -17.111 8.051 1.00 62.47 191 LEU A CA 1
ATOM 1494 C C . LEU A 1 191 ? 13.375 -17.677 9.273 1.00 62.47 191 LEU A C 1
ATOM 1496 O O . LEU A 1 191 ? 13.029 -17.376 10.413 1.00 62.47 191 LEU A O 1
ATOM 1500 N N . ASN A 1 192 ? 14.490 -18.375 9.034 1.00 62.47 192 ASN A N 1
ATOM 1501 C CA . ASN A 1 192 ? 15.329 -18.990 10.070 1.00 62.47 192 ASN A CA 1
ATOM 1502 C C . ASN A 1 192 ? 15.958 -17.974 11.042 1.00 62.47 192 ASN A C 1
ATOM 1504 O O . ASN A 1 192 ? 16.090 -18.261 12.229 1.00 62.47 192 ASN A O 1
ATOM 1508 N N . SER A 1 193 ? 16.294 -16.764 10.582 1.00 63.34 193 SER A N 1
ATOM 1509 C CA . SER A 1 193 ? 16.911 -15.729 11.431 1.00 63.34 193 SER A CA 1
ATOM 1510 C C . SER A 1 193 ? 16.010 -15.231 12.575 1.00 63.34 193 SER A C 1
ATOM 1512 O O . SER A 1 193 ? 16.516 -14.785 13.606 1.00 63.34 193 SER A O 1
ATOM 1514 N N . PHE A 1 194 ? 14.687 -15.345 12.431 1.00 59.72 194 PHE A N 1
ATOM 1515 C CA . PHE A 1 194 ? 13.716 -14.929 13.448 1.00 59.72 194 PHE A CA 1
ATOM 1516 C C . PHE A 1 194 ? 13.572 -15.967 14.557 1.00 59.72 194 PHE A C 1
ATOM 1518 O O . PHE A 1 194 ? 13.606 -15.620 15.736 1.00 59.72 194 PHE A O 1
ATOM 1525 N N . PHE A 1 195 ? 13.512 -17.249 14.197 1.00 65.75 195 PHE A N 1
ATOM 1526 C CA . PHE A 1 195 ? 13.391 -18.335 15.171 1.00 65.75 195 PHE A CA 1
ATOM 1527 C C . PHE A 1 195 ? 14.680 -18.566 15.968 1.00 65.75 195 PHE A C 1
ATOM 1529 O O . PHE A 1 195 ? 14.608 -18.897 17.148 1.00 65.75 195 PHE A O 1
ATOM 1536 N N . CYS A 1 196 ? 15.855 -18.291 15.391 1.00 58.50 196 CYS A N 1
ATOM 1537 C CA . CYS A 1 196 ? 17.126 -18.386 16.119 1.00 58.50 196 CYS A CA 1
ATOM 1538 C C . CYS A 1 196 ? 17.302 -17.313 17.213 1.00 58.50 196 CYS A C 1
ATOM 1540 O O . CYS A 1 196 ? 18.103 -17.504 18.127 1.00 58.50 196 CYS A O 1
ATOM 1542 N N . ARG A 1 197 ? 16.582 -16.182 17.151 1.00 55.47 197 ARG A N 1
ATOM 1543 C CA . ARG A 1 197 ? 16.651 -15.124 18.181 1.00 55.47 197 ARG A CA 1
ATOM 1544 C C . ARG A 1 197 ? 15.768 -15.391 19.402 1.00 55.47 197 ARG A C 1
ATOM 1546 O O . ARG A 1 197 ? 16.007 -14.786 20.438 1.00 55.47 197 ARG A O 1
ATOM 1553 N N . ALA A 1 198 ? 14.794 -16.294 19.304 1.00 51.97 198 ALA A N 1
ATOM 1554 C CA . ALA A 1 198 ? 13.830 -16.579 20.370 1.00 51.97 198 ALA A CA 1
ATOM 1555 C C . ALA A 1 198 ? 14.296 -17.654 21.378 1.00 51.97 198 ALA A C 1
ATOM 1557 O O . ALA A 1 198 ? 13.507 -18.095 22.207 1.00 51.97 198 ALA A O 1
ATOM 1558 N N . GLN A 1 199 ? 15.557 -18.099 21.300 1.00 53.22 199 GLN A N 1
ATOM 1559 C CA . GLN A 1 199 ? 16.096 -19.216 22.090 1.00 53.22 199 GLN A CA 1
ATOM 1560 C C . GLN A 1 199 ? 17.283 -18.846 23.003 1.00 53.22 199 GLN A C 1
ATOM 1562 O O . GLN A 1 199 ? 18.049 -19.726 23.393 1.00 53.22 199 GLN A O 1
ATOM 1567 N N . ARG A 1 200 ? 17.446 -17.567 23.363 1.00 42.06 200 ARG A N 1
ATOM 1568 C CA . ARG A 1 200 ? 18.399 -17.133 24.400 1.00 42.06 200 ARG A CA 1
ATOM 1569 C C . ARG A 1 200 ? 17.692 -16.484 25.573 1.00 42.06 200 ARG A C 1
ATOM 1571 O O . ARG A 1 200 ? 16.750 -15.707 25.310 1.00 42.06 200 ARG A O 1
#